Protein AF-A0A543JRN1-F1 (afdb_monomer_lite)

Radius of gyration: 20.48 Å; chains: 1; bounding box: 56×60×52 Å

Sequence (337 aa):
MGTTVLCESRQWSPDGRGRIDGVTDTPPQQPDPDHMIRFCRELLPEILVKASLVKPSEAAAVGENVLARATAFAALPQQTQDVLAAPFAEEVFDHKPTTAPLDMLAATTVVVRNSRLELSHFSGLVEPGTLRMVTETALGPLSHLLAAARRGPVALTGPDPFENLAATYPRAWTCLEALAETVANDSGRRDYRAPQVDGMPSLPESHEVIPDRRAKHTPGGTLFDSVDPRFDEEFLRQLRVVVDQDGDEPKVFFVSALSRFSRNAHKQLRVVELLLAHEVTILTTNYMLRPHDVWVRRGTLVKPDSHNPLTGLHRLQGLTGAHRHMARRLLDTMRTS

Organism: NCBI:txid571190

pLDDT: mean 86.92, std 17.94, range [20.72, 98.56]

Secondary structure (DSSP, 8-state):
-------------S-----------PPPPPP-THHHHHIIIIIHHHHHHHHSS--HHHHHHHHHHHHHHHHHHHHS-HHHHHHHHGGGTTTGGG-S-TTS-HHHHHHHIIIIITSHHHHHHHTTSS-HHHHHHHHHHHHHHHHHHHHHHTTSPPPPSS--TTTTHHHHSHHHHHHHHHHHHHHHTT-SEEE--PPP-SSPPPPPPGGGEE-----TT-TT-----SS-SSEEHHHHHHHHHHHS--SSSPPEEE-S-GGGT-SSHHHHHHHHHHHHHTTPEEE-SSEEEETTEEEE-SSSPPPP-SSSHHHHHT--TT--HHHHHHHHHHHHHHHH-

Structure (mmCIF, N/CA/C/O backbone):
data_AF-A0A543JRN1-F1
#
_entry.id   AF-A0A543JRN1-F1
#
loop_
_atom_site.group_PDB
_atom_site.id
_atom_site.type_symbol
_atom_site.label_atom_id
_atom_site.label_alt_id
_atom_site.label_comp_id
_atom_site.label_asym_id
_atom_site.label_entity_id
_atom_site.label_seq_id
_atom_site.pdbx_PDB_ins_code
_atom_site.Cartn_x
_atom_site.Cartn_y
_atom_site.Cartn_z
_atom_site.occupancy
_atom_site.B_iso_or_equiv
_atom_site.auth_seq_id
_atom_site.auth_comp_id
_atom_site.auth_asym_id
_atom_site.auth_atom_id
_atom_site.pdbx_PDB_model_num
ATOM 1 N N . MET A 1 1 ? -23.415 -32.496 -14.392 1.00 31.23 1 MET A N 1
ATOM 2 C CA . MET A 1 1 ? -22.365 -32.958 -13.460 1.00 31.23 1 MET A CA 1
ATOM 3 C C . MET A 1 1 ? -21.389 -31.808 -13.316 1.00 31.23 1 MET A C 1
ATOM 5 O O . MET A 1 1 ? -20.661 -31.526 -14.255 1.00 31.23 1 MET A O 1
ATOM 9 N N . GLY A 1 2 ? -21.550 -31.026 -12.248 1.00 24.50 2 GLY A N 1
ATOM 10 C CA . GLY A 1 2 ? -20.845 -29.761 -12.052 1.00 24.50 2 GLY A CA 1
ATOM 11 C C . GLY A 1 2 ? -19.517 -29.991 -11.349 1.00 24.50 2 GLY A C 1
ATOM 12 O O . GLY A 1 2 ? -19.486 -30.555 -10.258 1.00 24.50 2 GLY A O 1
ATOM 13 N N . THR A 1 3 ? -18.434 -29.570 -11.990 1.00 21.25 3 THR A N 1
ATOM 14 C CA . THR A 1 3 ? -17.082 -29.638 -11.442 1.00 21.25 3 THR A CA 1
ATOM 15 C C . THR A 1 3 ? -16.869 -28.447 -10.515 1.00 21.25 3 THR A C 1
ATOM 17 O O . THR A 1 3 ? -16.651 -27.322 -10.960 1.00 21.25 3 THR A O 1
ATOM 20 N N . THR A 1 4 ? -16.967 -28.693 -9.212 1.00 21.09 4 THR A N 1
ATOM 21 C CA . THR A 1 4 ? -16.533 -27.769 -8.162 1.00 21.09 4 THR A CA 1
ATOM 22 C C . THR A 1 4 ? -15.006 -27.719 -8.168 1.00 21.09 4 THR A C 1
ATOM 24 O O . THR A 1 4 ? -14.358 -28.696 -7.803 1.00 21.09 4 THR A O 1
ATOM 27 N N . VAL A 1 5 ? -14.422 -26.596 -8.589 1.00 21.97 5 VAL A N 1
ATOM 28 C CA . VAL A 1 5 ? -12.989 -26.330 -8.400 1.00 21.97 5 VAL A CA 1
ATOM 29 C C . VAL A 1 5 ? -12.813 -25.786 -6.985 1.00 21.97 5 VAL A C 1
ATOM 31 O O . VAL A 1 5 ? -13.214 -24.663 -6.681 1.00 21.97 5 VAL A O 1
ATOM 34 N N . LEU A 1 6 ? -12.266 -26.620 -6.103 1.00 20.72 6 LEU A N 1
ATOM 35 C CA . LEU A 1 6 ? -11.818 -26.234 -4.769 1.00 20.72 6 LEU A CA 1
ATOM 36 C C . LEU A 1 6 ? -10.619 -25.291 -4.923 1.00 20.72 6 LEU A C 1
ATOM 38 O O . LEU A 1 6 ? -9.573 -25.678 -5.433 1.00 20.72 6 LEU A O 1
ATOM 42 N N . CYS A 1 7 ? -10.799 -24.036 -4.518 1.00 23.67 7 CYS A N 1
ATOM 43 C CA . CYS A 1 7 ? -9.724 -23.060 -4.422 1.00 23.67 7 CYS A CA 1
ATOM 44 C C . CYS A 1 7 ? -8.854 -23.445 -3.218 1.00 23.67 7 CYS A C 1
ATOM 46 O O . CYS A 1 7 ? -9.303 -23.340 -2.076 1.00 23.67 7 CYS A O 1
ATOM 48 N N . GLU A 1 8 ? -7.647 -23.942 -3.480 1.00 25.64 8 GLU A N 1
ATOM 49 C CA . GLU A 1 8 ? -6.688 -24.321 -2.446 1.00 25.64 8 GLU A CA 1
ATOM 50 C C . GLU A 1 8 ? -6.350 -23.129 -1.538 1.00 25.64 8 GLU A C 1
ATOM 52 O O . GLU A 1 8 ? -6.225 -21.976 -1.966 1.00 25.64 8 GLU A O 1
ATOM 57 N N . SER A 1 9 ? -6.249 -23.430 -0.247 1.00 32.00 9 SER A N 1
ATOM 58 C CA . SER A 1 9 ? -5.907 -22.512 0.831 1.00 32.00 9 SER A CA 1
ATOM 59 C C . SER A 1 9 ? -4.536 -21.873 0.600 1.00 32.00 9 SER A C 1
ATOM 61 O O . SER A 1 9 ? -3.521 -22.566 0.622 1.00 32.00 9 SER A O 1
ATOM 63 N N . ARG A 1 10 ? -4.493 -20.546 0.433 1.00 43.16 10 ARG A N 1
ATOM 64 C CA . ARG A 1 10 ? -3.245 -19.770 0.454 1.00 43.16 10 ARG A CA 1
ATOM 65 C C . ARG A 1 10 ? -2.762 -19.670 1.902 1.00 43.16 10 ARG A C 1
ATOM 67 O O . ARG A 1 10 ? -3.365 -18.950 2.690 1.00 43.16 10 ARG A O 1
ATOM 74 N N . GLN A 1 11 ? -1.714 -20.410 2.247 1.00 40.53 11 GLN A N 1
ATOM 75 C CA . GLN A 1 11 ? -0.992 -20.248 3.508 1.00 40.53 11 GLN A CA 1
ATOM 76 C C . GLN A 1 11 ? 0.275 -19.430 3.263 1.00 40.53 11 GLN A C 1
ATOM 78 O O . GLN A 1 11 ? 0.997 -19.654 2.291 1.00 40.53 11 GLN A O 1
ATOM 83 N N . TRP A 1 12 ? 0.520 -18.469 4.147 1.00 40.62 12 TRP A N 1
ATOM 84 C CA . TRP A 1 12 ? 1.781 -17.747 4.241 1.00 40.62 12 TRP A CA 1
ATOM 85 C C . TRP A 1 12 ? 2.868 -18.710 4.739 1.00 40.62 12 TRP A C 1
ATOM 87 O O . TRP A 1 12 ? 2.650 -19.414 5.723 1.00 40.62 12 TRP A O 1
ATOM 97 N N . SER A 1 13 ? 4.016 -18.779 4.060 1.00 37.38 13 SER A N 1
ATOM 98 C CA . SER A 1 13 ? 5.135 -19.640 4.467 1.00 37.38 13 SER A CA 1
ATOM 99 C C . SER A 1 13 ? 6.331 -18.786 4.888 1.00 37.38 13 SER A C 1
ATOM 101 O O . SER A 1 13 ? 6.874 -18.078 4.040 1.00 37.38 13 SER A O 1
ATOM 103 N N . PRO A 1 14 ? 6.774 -18.856 6.157 1.00 35.53 14 PRO A N 1
ATOM 104 C CA . PRO A 1 14 ? 7.983 -18.169 6.609 1.00 35.53 14 PRO A CA 1
ATOM 105 C C . PRO A 1 14 ? 9.278 -18.849 6.135 1.00 35.53 14 PRO A C 1
ATOM 107 O O . PRO A 1 14 ? 10.315 -18.201 6.078 1.00 35.53 14 PRO A O 1
ATOM 110 N N . ASP A 1 15 ? 9.228 -20.137 5.768 1.00 40.91 15 ASP A N 1
ATOM 111 C CA . ASP A 1 15 ? 10.411 -20.955 5.487 1.00 40.91 15 ASP A CA 1
ATOM 112 C C . ASP A 1 15 ? 10.164 -21.917 4.312 1.00 40.91 15 ASP A C 1
ATOM 114 O O . ASP A 1 15 ? 9.602 -23.005 4.448 1.00 40.91 15 ASP A O 1
ATOM 118 N N . GLY A 1 16 ? 10.616 -21.534 3.118 1.00 43.34 16 GLY A N 1
ATOM 119 C CA . GLY A 1 16 ? 10.526 -22.353 1.906 1.00 43.34 16 GLY A CA 1
ATOM 120 C C . GLY A 1 16 ? 11.494 -23.542 1.886 1.00 43.34 16 GLY A C 1
ATOM 121 O O . GLY A 1 16 ? 12.465 -23.527 1.132 1.00 43.34 16 GLY A O 1
ATOM 122 N N . ARG A 1 17 ? 11.244 -24.599 2.672 1.00 40.16 17 ARG A N 1
ATOM 123 C CA . ARG A 1 17 ? 11.981 -25.874 2.555 1.00 40.16 17 ARG A CA 1
ATOM 124 C C . ARG A 1 17 ? 11.053 -27.087 2.500 1.00 40.16 17 ARG A C 1
ATOM 126 O O . ARG A 1 17 ? 10.816 -27.751 3.501 1.00 40.16 17 ARG A O 1
ATOM 133 N N . GLY A 1 18 ? 10.607 -27.420 1.291 1.00 32.94 18 GLY A N 1
ATOM 134 C CA . GLY A 1 18 ? 10.161 -28.765 0.927 1.00 32.94 18 GLY A CA 1
ATOM 135 C C . GLY A 1 18 ? 11.222 -29.415 0.041 1.00 32.94 18 GLY A C 1
ATOM 136 O O . GLY A 1 18 ? 11.464 -28.946 -1.068 1.00 32.94 18 GLY A O 1
ATOM 137 N N . ARG A 1 19 ? 11.897 -30.455 0.540 1.00 29.06 19 ARG A N 1
ATOM 138 C CA . ARG A 1 19 ? 12.877 -31.243 -0.222 1.00 29.06 19 ARG A CA 1
ATOM 139 C C . ARG A 1 19 ? 12.104 -32.192 -1.142 1.00 29.06 19 ARG A C 1
ATOM 141 O O . ARG A 1 19 ? 11.367 -33.038 -0.648 1.00 29.06 19 ARG A O 1
ATOM 148 N N . ILE A 1 20 ? 12.248 -32.023 -2.453 1.00 37.84 20 ILE A N 1
ATOM 149 C CA . ILE A 1 20 ? 11.732 -32.956 -3.460 1.00 37.84 20 ILE A CA 1
ATOM 150 C C . ILE A 1 20 ? 12.948 -33.711 -3.994 1.00 37.84 20 ILE A C 1
ATOM 152 O O . ILE A 1 20 ? 13.788 -33.126 -4.677 1.00 37.84 20 ILE A O 1
ATOM 156 N N . ASP A 1 21 ? 13.078 -34.984 -3.630 1.00 33.97 21 ASP A N 1
ATOM 157 C CA . ASP A 1 21 ? 14.126 -35.852 -4.160 1.00 33.97 21 ASP A CA 1
ATOM 158 C C . ASP A 1 21 ? 13.764 -36.249 -5.602 1.00 33.97 21 ASP A C 1
ATOM 160 O O . ASP A 1 21 ? 12.690 -36.802 -5.841 1.00 33.97 21 ASP A O 1
ATOM 164 N N . GLY A 1 22 ? 14.654 -35.964 -6.565 1.00 42.59 22 GLY A N 1
ATOM 165 C CA . GLY A 1 22 ? 14.571 -36.532 -7.921 1.00 42.59 22 GLY A CA 1
ATOM 166 C C . GLY A 1 22 ? 14.663 -35.583 -9.124 1.00 42.59 22 GLY A C 1
ATOM 167 O O . GLY A 1 22 ? 14.129 -35.929 -10.175 1.00 42.59 22 GLY A O 1
ATOM 168 N N . VAL A 1 23 ? 15.332 -34.426 -9.034 1.00 40.44 23 VAL A N 1
ATOM 169 C CA . VAL A 1 23 ? 15.592 -33.556 -10.203 1.00 40.44 23 VAL A CA 1
ATOM 170 C C . VAL A 1 23 ? 17.094 -33.483 -10.473 1.00 40.44 23 VAL A C 1
ATOM 172 O O . VAL A 1 23 ? 17.881 -33.221 -9.573 1.00 40.44 23 VAL A O 1
ATOM 175 N N . THR A 1 24 ? 17.476 -33.755 -11.720 1.00 41.81 24 THR A N 1
ATOM 176 C CA . THR A 1 24 ? 18.841 -33.688 -12.262 1.00 41.81 24 THR A CA 1
ATOM 177 C C . THR A 1 24 ? 19.578 -32.409 -11.854 1.00 41.81 24 THR A C 1
ATOM 179 O O . THR A 1 24 ? 19.034 -31.321 -12.053 1.00 41.81 24 THR A O 1
ATOM 182 N N . ASP A 1 25 ? 20.814 -32.558 -11.355 1.00 42.03 25 ASP A N 1
ATOM 183 C CA . ASP A 1 25 ? 21.754 -31.517 -10.896 1.00 42.03 25 ASP A CA 1
ATOM 184 C C . ASP A 1 25 ? 22.118 -30.496 -11.993 1.00 42.03 25 ASP A C 1
ATOM 186 O O . ASP A 1 25 ? 23.244 -30.424 -12.486 1.00 42.03 25 ASP A O 1
ATOM 190 N N . THR A 1 26 ? 21.162 -29.657 -12.380 1.00 42.88 26 THR A N 1
ATOM 191 C CA . THR A 1 26 ? 21.487 -28.328 -12.893 1.00 42.88 26 THR A CA 1
ATOM 192 C C . THR A 1 26 ? 21.561 -27.427 -11.666 1.00 42.88 26 THR A C 1
ATOM 194 O O . THR A 1 26 ? 20.565 -27.348 -10.940 1.00 42.88 26 THR A O 1
ATOM 197 N N . PRO A 1 27 ? 22.705 -26.783 -11.367 1.00 45.81 27 PRO A N 1
ATOM 198 C CA . PRO A 1 27 ? 22.782 -25.884 -10.226 1.00 45.81 27 PRO A CA 1
ATOM 199 C C . PRO A 1 27 ? 21.666 -24.839 -10.356 1.00 45.81 27 PRO A C 1
ATOM 201 O O . PRO A 1 27 ? 21.459 -24.329 -11.462 1.00 45.81 27 PRO A O 1
ATOM 204 N N . PRO A 1 28 ? 20.923 -24.534 -9.274 1.00 58.91 28 PRO A N 1
ATOM 205 C CA . PRO A 1 28 ? 19.853 -23.552 -9.338 1.00 58.91 28 PRO A CA 1
ATOM 206 C C . PRO A 1 28 ? 20.430 -22.257 -9.905 1.00 58.91 28 PRO A C 1
ATOM 208 O O . PRO A 1 28 ? 21.417 -21.733 -9.378 1.00 58.91 28 PRO A O 1
ATOM 211 N N . GLN A 1 29 ? 19.852 -21.794 -11.017 1.00 69.50 29 GLN A N 1
ATOM 212 C CA . GLN A 1 29 ? 20.301 -20.588 -11.700 1.00 69.50 29 GLN A CA 1
ATOM 213 C C . GLN A 1 29 ? 20.365 -19.458 -10.669 1.00 69.50 29 GLN A C 1
ATOM 215 O O . GLN A 1 29 ? 19.409 -19.232 -9.922 1.00 69.50 29 GLN A O 1
ATOM 220 N N . GLN A 1 30 ? 21.528 -18.816 -10.553 1.00 81.81 30 GLN A N 1
ATOM 221 C CA . GLN A 1 30 ? 21.704 -17.769 -9.554 1.00 81.81 30 GLN A CA 1
ATOM 222 C C . GLN A 1 30 ? 20.704 -16.634 -9.827 1.00 81.81 30 GLN A C 1
ATOM 224 O O . GLN A 1 30 ? 20.464 -16.321 -10.996 1.00 81.81 30 GLN A O 1
ATOM 229 N N . PRO A 1 31 ? 20.112 -16.025 -8.780 1.00 88.69 31 PRO A N 1
ATOM 230 C CA . PRO A 1 31 ? 19.273 -14.849 -8.958 1.00 88.69 31 PRO A CA 1
ATOM 231 C C . PRO A 1 31 ? 20.025 -13.766 -9.736 1.00 88.69 31 PRO A C 1
ATOM 233 O O . PRO A 1 31 ? 21.088 -13.324 -9.307 1.00 88.69 31 PRO A O 1
ATOM 236 N N . ASP A 1 32 ? 19.467 -13.371 -10.878 1.00 92.06 32 ASP A N 1
ATOM 237 C CA . ASP A 1 32 ? 20.020 -12.351 -11.773 1.00 92.06 32 ASP A CA 1
ATOM 23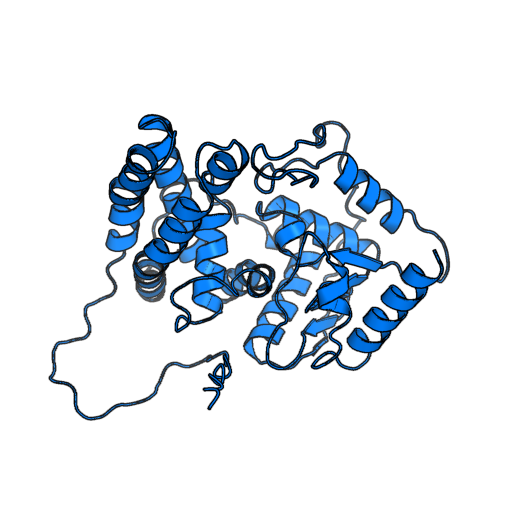8 C C . ASP A 1 32 ? 19.237 -11.033 -11.605 1.00 92.06 32 ASP A C 1
ATOM 240 O O . ASP A 1 32 ? 18.119 -10.928 -12.127 1.00 92.06 32 ASP A O 1
ATOM 244 N N . PRO A 1 33 ? 19.776 -10.030 -10.882 1.00 92.88 33 PRO A N 1
ATOM 245 C CA . PRO A 1 33 ? 19.104 -8.743 -10.703 1.00 92.88 33 PRO A CA 1
ATOM 246 C C . PRO A 1 33 ? 18.916 -7.980 -12.025 1.00 92.88 33 PRO A C 1
ATOM 248 O O . PRO A 1 33 ? 18.006 -7.149 -12.118 1.00 92.88 33 PRO A O 1
ATOM 251 N N . ASP A 1 34 ? 19.685 -8.298 -13.075 1.00 95.62 34 ASP A N 1
ATOM 252 C CA . ASP A 1 34 ? 19.560 -7.649 -14.382 1.00 95.62 34 ASP A CA 1
ATOM 253 C C . ASP A 1 34 ? 18.237 -7.995 -15.073 1.00 95.62 34 ASP A C 1
ATOM 255 O O . ASP A 1 34 ? 17.809 -7.273 -15.976 1.00 95.62 34 ASP A O 1
ATOM 259 N N . HIS A 1 35 ? 17.529 -9.042 -14.624 1.00 97.19 35 HIS A N 1
ATOM 260 C CA . HIS A 1 35 ? 16.164 -9.325 -15.074 1.00 97.19 35 HIS A CA 1
ATOM 261 C C . HIS A 1 35 ? 15.252 -8.115 -14.852 1.00 97.19 35 HIS A C 1
ATOM 263 O O . HIS A 1 35 ? 14.471 -7.768 -15.740 1.00 97.19 35 HIS A O 1
ATOM 269 N N . MET A 1 36 ? 15.369 -7.447 -13.699 1.00 97.94 36 MET A N 1
ATOM 270 C CA . MET A 1 36 ? 14.552 -6.273 -13.387 1.00 97.94 36 MET A CA 1
ATOM 271 C C . MET A 1 36 ? 14.969 -5.055 -14.213 1.00 97.94 36 MET A C 1
ATOM 273 O O . MET A 1 36 ? 14.114 -4.296 -14.666 1.00 97.94 36 MET A O 1
ATOM 277 N N . ILE A 1 37 ? 16.268 -4.896 -14.477 1.00 97.75 37 ILE A N 1
ATOM 278 C CA . ILE A 1 37 ? 16.784 -3.815 -15.326 1.00 97.75 37 ILE A CA 1
ATOM 279 C C . ILE A 1 37 ? 16.269 -3.976 -16.761 1.00 97.75 37 ILE A C 1
ATOM 281 O O . ILE A 1 37 ? 15.688 -3.033 -17.298 1.00 97.75 37 ILE A O 1
ATOM 285 N N . ARG A 1 38 ? 16.413 -5.169 -17.359 1.00 98.25 38 ARG A N 1
ATOM 286 C CA . ARG A 1 38 ? 15.906 -5.473 -18.711 1.00 98.25 38 ARG A CA 1
ATOM 287 C C . ARG A 1 38 ? 14.391 -5.308 -18.789 1.00 98.25 38 ARG A C 1
ATOM 289 O O . ARG A 1 38 ? 13.885 -4.676 -19.712 1.00 98.25 38 ARG A O 1
ATOM 296 N N . PHE A 1 39 ? 13.662 -5.800 -17.786 1.00 98.50 39 PHE A N 1
ATOM 297 C CA . PHE A 1 39 ? 12.217 -5.597 -17.707 1.00 98.50 39 PHE A CA 1
ATOM 298 C C . PHE A 1 39 ? 11.852 -4.107 -17.747 1.00 98.50 39 PHE A C 1
ATOM 300 O O . PHE A 1 39 ? 11.044 -3.702 -18.577 1.00 98.50 39 PHE A O 1
ATOM 307 N N . CYS A 1 40 ? 12.464 -3.282 -16.898 1.00 98.56 40 CYS A N 1
ATOM 308 C CA . CYS A 1 40 ? 12.116 -1.868 -16.788 1.00 98.56 40 CYS A CA 1
ATOM 309 C C . CYS A 1 40 ? 12.587 -1.010 -17.966 1.00 98.56 40 CYS A C 1
ATOM 311 O O . CYS A 1 40 ? 11.904 -0.049 -18.310 1.00 98.56 40 CYS A O 1
ATOM 313 N N . ARG A 1 41 ? 13.747 -1.307 -18.562 1.00 98.25 41 ARG A N 1
ATOM 314 C CA . ARG A 1 41 ? 14.351 -0.464 -19.610 1.00 98.25 41 ARG A CA 1
ATOM 315 C C . ARG A 1 41 ? 13.981 -0.872 -21.025 1.00 98.25 41 ARG A C 1
ATOM 317 O O . ARG A 1 41 ? 14.024 -0.031 -21.918 1.00 98.25 41 ARG A O 1
ATOM 324 N N . GLU A 1 42 ? 13.609 -2.130 -21.226 1.00 97.88 42 GLU A N 1
ATOM 325 C CA . GLU A 1 42 ? 13.347 -2.682 -22.555 1.00 97.88 42 GLU A CA 1
ATOM 326 C C . GLU A 1 42 ? 11.885 -3.123 -22.661 1.00 97.88 42 GLU A C 1
ATOM 328 O O . GLU A 1 42 ? 11.094 -2.501 -23.373 1.00 97.88 42 GLU A O 1
ATOM 333 N N . LEU A 1 43 ? 11.498 -4.144 -21.891 1.00 97.94 43 LEU A N 1
ATOM 334 C CA . LEU A 1 43 ? 10.216 -4.824 -22.079 1.00 97.94 43 LEU A CA 1
ATOM 335 C C . LEU A 1 43 ? 9.010 -3.966 -21.673 1.00 97.94 43 LEU A C 1
ATOM 337 O O . LEU A 1 43 ? 8.026 -3.891 -22.406 1.00 97.94 43 LEU A O 1
ATOM 341 N N . LEU A 1 44 ? 9.058 -3.309 -20.514 1.00 98.00 44 LEU A N 1
ATOM 342 C CA . LEU A 1 44 ? 7.965 -2.465 -20.036 1.00 98.00 44 LEU A CA 1
ATOM 343 C C . LEU A 1 44 ? 7.709 -1.283 -20.991 1.00 98.00 44 LEU A C 1
ATOM 345 O O . LEU A 1 44 ? 6.564 -1.129 -21.423 1.00 98.00 44 LEU A O 1
ATOM 349 N N . PRO A 1 45 ? 8.719 -0.487 -21.397 1.00 97.94 45 PRO A N 1
ATOM 350 C CA . PRO A 1 45 ? 8.516 0.557 -22.392 1.00 97.94 45 PRO A CA 1
ATOM 351 C C . PRO A 1 45 ? 7.955 0.022 -23.714 1.00 97.94 45 PRO A C 1
ATOM 353 O O . PRO A 1 45 ? 7.041 0.628 -24.274 1.00 97.94 45 PRO A O 1
ATOM 356 N N . GLU A 1 46 ? 8.439 -1.130 -24.186 1.00 97.19 46 GLU A N 1
ATOM 357 C CA . GLU A 1 46 ? 7.933 -1.778 -25.398 1.00 97.19 46 GLU A CA 1
ATOM 358 C C . GLU A 1 46 ? 6.444 -2.136 -25.284 1.00 97.19 46 GLU A C 1
ATOM 360 O O . GLU A 1 46 ? 5.664 -1.805 -26.182 1.00 97.19 46 GLU A O 1
ATOM 365 N N . ILE A 1 47 ? 6.031 -2.761 -24.175 1.00 96.19 47 ILE A N 1
ATOM 366 C CA . ILE A 1 47 ? 4.626 -3.101 -23.910 1.00 96.19 47 ILE A CA 1
ATOM 367 C C . ILE A 1 47 ? 3.763 -1.835 -23.931 1.00 96.19 47 ILE A C 1
ATOM 369 O O . ILE A 1 47 ? 2.717 -1.817 -24.579 1.00 96.19 47 ILE A O 1
ATOM 373 N N . LEU A 1 48 ? 4.195 -0.763 -23.260 1.00 96.50 48 LEU A N 1
ATOM 374 C CA . LEU A 1 48 ? 3.421 0.479 -23.165 1.00 96.50 48 LEU A CA 1
ATOM 375 C C . LEU A 1 48 ? 3.291 1.208 -24.507 1.00 96.50 48 LEU A C 1
ATOM 377 O O . LEU A 1 48 ? 2.236 1.769 -24.789 1.00 96.50 48 LEU A O 1
ATOM 381 N N . VAL A 1 49 ? 4.327 1.189 -25.346 1.00 95.69 49 VAL A N 1
ATOM 382 C CA . VAL A 1 49 ? 4.264 1.811 -26.677 1.00 95.69 49 VAL A CA 1
ATOM 383 C C . VAL A 1 49 ? 3.405 0.985 -27.638 1.00 95.69 49 VAL A C 1
ATOM 385 O O . VAL A 1 49 ? 2.675 1.552 -28.446 1.00 95.69 49 VAL A O 1
ATOM 388 N N . LYS A 1 50 ? 3.479 -0.351 -27.576 1.00 93.38 50 LYS A N 1
ATOM 389 C CA . LYS A 1 50 ? 2.762 -1.234 -28.514 1.00 93.38 50 LYS A CA 1
ATOM 390 C C . LYS A 1 50 ? 1.298 -1.459 -28.146 1.00 93.38 50 LYS A C 1
ATOM 392 O O . LYS A 1 50 ? 0.462 -1.573 -29.037 1.00 93.38 50 LYS A O 1
ATOM 397 N N . ALA A 1 51 ? 0.992 -1.575 -26.856 1.00 88.56 51 ALA A N 1
ATOM 398 C CA . ALA A 1 51 ? -0.322 -1.989 -26.362 1.00 88.56 51 ALA A CA 1
ATOM 399 C C . ALA A 1 51 ? -1.112 -0.850 -25.698 1.00 88.56 51 ALA A C 1
ATOM 401 O O . ALA A 1 51 ? -2.131 -1.096 -25.048 1.00 88.56 51 ALA A O 1
ATOM 402 N N . SER A 1 52 ? -0.631 0.391 -25.761 1.00 87.62 52 SER A N 1
ATOM 403 C CA . SER A 1 52 ? -1.231 1.538 -25.073 1.00 87.62 52 SER A CA 1
ATOM 404 C C . SER A 1 52 ? -0.942 2.843 -25.818 1.00 87.62 52 SER A C 1
ATOM 406 O O . SER A 1 52 ? -0.189 2.870 -26.786 1.00 87.62 52 SER A O 1
ATOM 408 N N . LEU A 1 53 ? -1.573 3.941 -25.396 1.00 85.19 53 LEU A N 1
ATOM 409 C CA . LEU A 1 53 ? -1.447 5.256 -26.045 1.00 85.19 53 LEU A CA 1
ATOM 410 C C . LEU A 1 53 ? -0.269 6.078 -25.485 1.00 85.19 53 LEU A C 1
ATOM 412 O O . LEU A 1 53 ? -0.270 7.308 -25.548 1.00 85.19 53 LEU A O 1
ATOM 416 N N . VAL A 1 54 ? 0.721 5.405 -24.894 1.00 91.81 54 VAL A N 1
ATOM 417 C CA . VAL A 1 54 ? 1.838 6.032 -24.179 1.00 91.81 54 VAL A CA 1
ATOM 418 C C . VAL A 1 54 ? 2.956 6.376 -25.163 1.00 91.81 54 VAL A C 1
ATOM 420 O O . VAL A 1 54 ? 3.398 5.541 -25.952 1.00 91.81 54 VAL A O 1
ATOM 423 N N . LYS A 1 55 ? 3.453 7.616 -25.112 1.00 95.31 55 LYS A N 1
ATOM 424 C CA . LYS A 1 55 ? 4.579 8.047 -25.957 1.00 95.31 55 LYS A CA 1
ATOM 425 C C . LYS A 1 55 ? 5.878 7.349 -25.525 1.00 95.31 55 LYS A C 1
ATOM 427 O O . LYS A 1 55 ? 6.067 7.159 -24.326 1.00 95.31 55 LYS A O 1
ATOM 432 N N . PRO A 1 56 ? 6.834 7.079 -26.435 1.00 96.62 56 PRO A N 1
ATOM 433 C CA . PRO A 1 56 ? 8.086 6.398 -26.084 1.00 96.62 56 PRO A CA 1
ATOM 434 C C . PRO A 1 56 ? 8.861 7.028 -24.918 1.00 96.62 56 PRO A C 1
ATOM 436 O O . PRO A 1 56 ? 9.334 6.317 -24.036 1.00 96.62 56 PRO A O 1
ATOM 439 N N . SER A 1 57 ? 8.948 8.361 -24.861 1.00 96.25 57 SER A N 1
ATOM 440 C CA . SER A 1 57 ? 9.626 9.065 -23.763 1.00 96.25 57 SER A CA 1
ATOM 441 C C . SER A 1 57 ? 8.906 8.924 -22.419 1.00 96.25 57 SER A C 1
ATOM 443 O O . SER A 1 57 ? 9.553 8.832 -21.379 1.00 96.25 57 SER A O 1
ATOM 445 N N . GLU A 1 58 ? 7.573 8.876 -22.425 1.00 95.50 58 GLU A N 1
ATOM 446 C CA . GLU A 1 58 ? 6.774 8.636 -21.223 1.00 95.50 58 GLU A CA 1
ATOM 447 C C . GLU A 1 58 ? 6.889 7.175 -20.776 1.00 95.50 58 GLU A C 1
ATOM 449 O O . GLU A 1 58 ? 7.086 6.915 -19.592 1.00 95.50 58 GLU A O 1
ATOM 454 N N . ALA A 1 59 ? 6.859 6.232 -21.719 1.00 97.06 59 ALA A N 1
ATOM 455 C CA . ALA A 1 59 ? 7.030 4.807 -21.458 1.00 97.06 59 ALA A CA 1
ATOM 456 C C . ALA A 1 59 ? 8.399 4.507 -20.819 1.00 97.06 59 ALA A C 1
ATOM 458 O O . ALA A 1 59 ? 8.468 3.799 -19.814 1.00 97.06 59 ALA A O 1
ATOM 459 N N . ALA A 1 60 ? 9.473 5.118 -21.331 1.00 97.69 60 ALA A N 1
ATOM 460 C CA . ALA A 1 60 ? 10.806 5.037 -20.732 1.00 97.69 60 ALA A CA 1
ATOM 461 C C . ALA A 1 60 ? 10.839 5.629 -19.310 1.00 97.69 60 ALA A C 1
ATOM 463 O O . ALA A 1 60 ? 11.405 5.031 -18.398 1.00 97.69 60 ALA A O 1
ATOM 464 N N . ALA A 1 61 ? 10.177 6.770 -19.088 1.00 96.94 61 ALA A N 1
ATOM 465 C CA . ALA A 1 61 ? 10.099 7.388 -17.765 1.00 96.94 61 ALA A CA 1
ATOM 466 C C . ALA A 1 61 ? 9.287 6.556 -16.752 1.00 96.94 61 ALA A C 1
ATOM 468 O O . ALA A 1 61 ? 9.588 6.581 -15.557 1.00 96.94 61 ALA A O 1
ATOM 469 N N . VAL A 1 62 ? 8.267 5.820 -17.207 1.00 97.00 62 VAL A N 1
ATOM 470 C CA . VAL A 1 62 ? 7.561 4.824 -16.385 1.00 97.00 62 VAL A CA 1
ATOM 471 C C . VAL A 1 62 ? 8.508 3.678 -16.025 1.00 97.00 62 VAL A C 1
ATOM 473 O O . VAL A 1 62 ? 8.595 3.327 -14.851 1.00 97.00 62 VAL A O 1
ATOM 476 N N . GLY A 1 63 ? 9.265 3.165 -16.998 1.00 98.06 63 GLY A N 1
ATOM 477 C CA . GLY A 1 63 ? 10.295 2.145 -16.798 1.00 98.06 63 GLY A CA 1
ATOM 478 C C . GLY A 1 63 ? 11.314 2.504 -15.715 1.00 98.06 63 GLY A C 1
ATOM 479 O O . GLY A 1 63 ? 11.461 1.779 -14.731 1.00 98.06 63 GLY A O 1
ATOM 480 N N . GLU A 1 64 ? 11.954 3.669 -15.835 1.00 98.12 64 GLU A N 1
ATOM 481 C CA . GLU A 1 64 ? 12.922 4.145 -14.835 1.00 98.12 64 GLU A CA 1
ATOM 482 C C . GLU A 1 64 ? 12.278 4.371 -13.458 1.00 98.12 64 GLU A C 1
ATOM 484 O O . GLU A 1 64 ? 12.897 4.090 -12.433 1.00 98.12 64 GLU A O 1
ATOM 489 N N . ASN A 1 65 ? 11.018 4.822 -13.399 1.00 97.25 65 ASN A N 1
ATOM 490 C CA . ASN A 1 65 ? 10.322 4.980 -12.121 1.00 97.25 65 ASN A CA 1
ATOM 491 C C . ASN A 1 65 ? 10.052 3.639 -11.425 1.00 97.25 65 ASN A C 1
ATOM 493 O O . ASN A 1 65 ? 10.217 3.545 -10.208 1.00 97.25 65 ASN A O 1
ATOM 497 N N . VAL A 1 66 ? 9.658 2.610 -12.181 1.00 98.25 66 VAL A N 1
ATOM 498 C CA . VAL A 1 66 ? 9.481 1.253 -11.645 1.00 98.25 66 VAL A CA 1
ATOM 499 C C . VAL A 1 66 ? 10.826 0.685 -11.188 1.00 98.25 66 VAL A C 1
ATOM 501 O O . VAL A 1 66 ? 10.894 0.107 -10.108 1.00 98.25 66 VAL A O 1
ATOM 504 N N . LEU A 1 67 ? 11.910 0.896 -11.944 1.00 98.50 67 LEU A N 1
ATOM 505 C CA . LEU A 1 67 ? 13.249 0.433 -11.562 1.00 98.50 67 LEU A CA 1
ATOM 506 C C . LEU A 1 67 ? 13.766 1.105 -10.281 1.00 98.50 67 LEU A C 1
ATOM 508 O O . LEU A 1 67 ? 14.251 0.415 -9.385 1.00 98.50 67 LEU A O 1
ATOM 512 N N . ALA A 1 68 ? 13.621 2.428 -10.164 1.00 98.06 68 ALA A N 1
ATOM 513 C CA . ALA A 1 68 ? 13.997 3.166 -8.957 1.00 98.06 68 ALA A CA 1
ATOM 514 C C . ALA A 1 68 ? 13.230 2.658 -7.727 1.00 98.06 68 ALA A C 1
ATOM 516 O O . ALA A 1 68 ? 13.828 2.394 -6.690 1.00 98.06 68 ALA A O 1
ATOM 517 N N . ARG A 1 69 ? 11.918 2.418 -7.865 1.00 97.94 69 ARG A N 1
ATOM 518 C CA . ARG A 1 69 ? 11.100 1.805 -6.807 1.00 97.94 69 ARG A CA 1
ATOM 519 C C . ARG A 1 69 ? 11.545 0.390 -6.460 1.00 97.94 69 ARG A C 1
ATOM 521 O O . ARG A 1 69 ? 11.589 0.053 -5.284 1.00 97.94 69 ARG A O 1
ATOM 528 N N . ALA A 1 70 ? 11.853 -0.431 -7.460 1.00 98.50 70 ALA A N 1
ATOM 529 C CA . ALA A 1 70 ? 12.253 -1.819 -7.260 1.00 98.50 70 ALA A CA 1
ATOM 530 C C . ALA A 1 70 ? 13.575 -1.918 -6.499 1.00 98.50 70 ALA A C 1
ATOM 532 O O . ALA A 1 70 ? 13.682 -2.690 -5.552 1.00 98.50 70 ALA A O 1
ATOM 533 N N . THR A 1 71 ? 14.565 -1.118 -6.899 1.00 98.44 71 THR A N 1
ATOM 534 C CA . THR A 1 71 ? 15.884 -1.092 -6.257 1.00 98.44 71 THR A CA 1
ATOM 535 C C . THR A 1 71 ? 15.821 -0.488 -4.860 1.00 98.44 71 THR A C 1
ATOM 537 O O . THR A 1 71 ? 16.409 -1.061 -3.948 1.00 98.44 71 THR A O 1
ATOM 540 N N . ALA A 1 72 ? 15.033 0.576 -4.661 1.00 98.25 72 ALA A N 1
ATOM 541 C CA . ALA A 1 72 ? 14.745 1.126 -3.338 1.00 98.25 72 ALA A CA 1
ATOM 542 C C . ALA A 1 72 ? 14.091 0.094 -2.419 1.00 98.25 72 ALA A C 1
ATOM 544 O O . ALA A 1 72 ? 14.620 -0.196 -1.355 1.00 98.25 72 ALA A O 1
ATOM 545 N N . PHE A 1 73 ? 13.005 -0.542 -2.865 1.00 98.44 73 PHE A N 1
ATOM 546 C CA . PHE A 1 73 ? 12.311 -1.565 -2.087 1.00 98.44 73 PHE A CA 1
ATOM 547 C C . PHE A 1 73 ? 13.221 -2.759 -1.757 1.00 98.44 73 PHE A C 1
ATOM 549 O O . PHE A 1 73 ? 13.235 -3.228 -0.623 1.00 98.44 73 PHE A O 1
ATOM 556 N N . ALA A 1 74 ? 14.020 -3.221 -2.723 1.00 98.19 74 ALA A N 1
ATOM 557 C CA . ALA A 1 74 ? 14.951 -4.332 -2.537 1.00 98.19 74 ALA A CA 1
ATOM 558 C C . ALA A 1 74 ? 16.102 -4.013 -1.569 1.00 98.19 74 ALA A C 1
ATOM 560 O O . ALA A 1 74 ? 16.606 -4.924 -0.916 1.00 98.19 74 ALA A O 1
ATOM 561 N N . ALA A 1 75 ? 16.515 -2.747 -1.468 1.00 97.31 75 ALA A N 1
ATOM 562 C CA . ALA A 1 75 ? 17.550 -2.306 -0.537 1.00 97.31 75 ALA A CA 1
ATOM 563 C C . ALA A 1 75 ? 17.065 -2.242 0.926 1.00 97.31 75 ALA A C 1
ATOM 565 O O . ALA A 1 75 ? 17.890 -2.186 1.839 1.00 97.31 75 ALA A O 1
ATOM 566 N N . LEU A 1 76 ? 15.747 -2.263 1.165 1.00 97.19 76 LEU A N 1
ATOM 567 C CA . LEU A 1 76 ? 15.175 -2.232 2.510 1.00 97.19 76 LEU A CA 1
ATOM 568 C C . LEU A 1 76 ? 15.334 -3.582 3.232 1.00 97.19 76 LEU A C 1
ATOM 570 O O . LEU A 1 76 ? 15.275 -4.635 2.590 1.00 97.19 76 LEU A O 1
ATOM 574 N N . PRO A 1 77 ? 15.436 -3.589 4.575 1.00 95.69 77 PRO A N 1
ATOM 575 C CA . PRO A 1 77 ? 15.312 -4.811 5.367 1.00 95.69 77 PRO A CA 1
ATOM 576 C C . PRO A 1 77 ? 13.992 -5.543 5.088 1.00 95.69 77 PRO A C 1
ATOM 578 O O . PRO A 1 77 ? 12.965 -4.905 4.860 1.00 95.69 77 PRO A O 1
ATOM 581 N N . GLN A 1 78 ? 13.988 -6.879 5.181 1.00 95.25 78 GLN A N 1
ATOM 582 C CA . GLN A 1 78 ? 12.788 -7.691 4.914 1.00 95.25 78 GLN A CA 1
ATOM 583 C C . GLN A 1 78 ? 11.579 -7.237 5.742 1.00 95.25 78 GLN A C 1
ATOM 585 O O . GLN A 1 78 ? 10.490 -7.088 5.206 1.00 95.25 78 GLN A O 1
ATOM 590 N N . GLN A 1 79 ? 11.783 -6.934 7.025 1.00 96.06 79 GLN A N 1
ATOM 591 C CA . GLN A 1 79 ? 10.711 -6.455 7.897 1.00 96.06 79 GLN A CA 1
ATOM 592 C C . GLN A 1 79 ? 10.062 -5.169 7.359 1.00 96.06 79 GLN A C 1
ATOM 594 O O . GLN A 1 79 ? 8.843 -5.042 7.345 1.00 96.06 79 GLN A O 1
ATOM 599 N N . THR A 1 80 ? 10.863 -4.229 6.856 1.00 97.56 80 THR A N 1
ATOM 600 C CA . THR A 1 80 ? 10.378 -2.991 6.233 1.00 97.56 80 THR A CA 1
ATOM 601 C C . THR A 1 80 ? 9.622 -3.279 4.931 1.00 97.56 80 THR A C 1
ATOM 603 O O . THR A 1 80 ? 8.598 -2.652 4.665 1.00 97.56 80 THR A O 1
ATOM 606 N N . GLN A 1 81 ? 10.086 -4.246 4.132 1.00 97.94 81 GLN A N 1
ATOM 607 C CA . GLN A 1 81 ? 9.373 -4.697 2.932 1.00 97.94 81 GLN A CA 1
ATOM 608 C C . GLN A 1 81 ? 7.988 -5.261 3.286 1.00 97.94 81 GLN A C 1
ATOM 610 O O . GLN A 1 81 ? 7.003 -4.916 2.633 1.00 97.94 81 GLN A O 1
ATOM 615 N N . ASP A 1 82 ? 7.900 -6.063 4.350 1.00 97.69 82 ASP A N 1
ATOM 616 C CA . ASP A 1 82 ? 6.652 -6.676 4.812 1.00 97.69 82 ASP A CA 1
ATOM 617 C C . ASP A 1 82 ? 5.646 -5.616 5.295 1.00 97.69 82 ASP A C 1
ATOM 619 O O . ASP A 1 82 ? 4.469 -5.672 4.933 1.00 97.69 82 ASP A O 1
ATOM 623 N N . VAL A 1 83 ? 6.113 -4.600 6.034 1.00 98.25 83 VAL A N 1
ATOM 624 C CA . VAL A 1 83 ? 5.302 -3.443 6.467 1.00 98.25 83 VAL A CA 1
ATOM 625 C C . VAL A 1 83 ? 4.684 -2.722 5.273 1.00 98.25 83 VAL A C 1
ATOM 627 O O . VAL A 1 83 ? 3.484 -2.444 5.259 1.00 98.25 83 VAL A O 1
ATOM 630 N N . LEU A 1 84 ? 5.493 -2.439 4.251 1.00 97.94 84 LEU A N 1
ATOM 631 C CA . LEU A 1 84 ? 5.045 -1.742 3.046 1.00 97.94 84 LEU A CA 1
ATOM 632 C C . LEU A 1 84 ? 4.104 -2.601 2.187 1.00 97.94 84 LEU A C 1
ATOM 634 O O . LEU A 1 84 ? 3.235 -2.060 1.503 1.00 97.94 84 LEU A O 1
ATOM 638 N N . ALA A 1 85 ? 4.260 -3.926 2.214 1.00 97.38 85 ALA A N 1
ATOM 639 C CA . ALA A 1 85 ? 3.440 -4.862 1.451 1.00 97.38 85 ALA A CA 1
ATOM 640 C C . ALA A 1 85 ? 2.087 -5.172 2.121 1.00 97.38 85 ALA A C 1
ATOM 642 O O . ALA A 1 85 ? 1.095 -5.386 1.418 1.00 97.38 85 ALA A O 1
ATOM 643 N N . ALA A 1 86 ? 2.009 -5.167 3.455 1.00 96.44 86 ALA A N 1
ATOM 644 C CA . ALA A 1 86 ? 0.824 -5.588 4.208 1.00 96.44 86 ALA A CA 1
ATOM 645 C C . ALA A 1 86 ? -0.496 -4.885 3.803 1.00 96.44 86 ALA A C 1
ATOM 647 O O . ALA A 1 86 ? -1.509 -5.582 3.651 1.00 96.44 86 ALA A O 1
ATOM 648 N N . PRO A 1 87 ? -0.527 -3.561 3.528 1.00 95.94 87 PRO A N 1
ATOM 649 C CA . PRO A 1 87 ? -1.735 -2.888 3.041 1.00 95.94 87 PRO A CA 1
ATOM 650 C C . PRO A 1 87 ? -2.267 -3.419 1.705 1.00 95.94 87 PRO A C 1
ATOM 652 O O . PRO A 1 87 ? -3.460 -3.307 1.424 1.00 95.94 87 PRO A O 1
ATOM 655 N N . PHE A 1 88 ? -1.397 -3.996 0.872 1.00 95.25 88 PHE A N 1
ATOM 656 C CA . PHE A 1 88 ? -1.736 -4.455 -0.474 1.00 95.25 88 PHE A CA 1
ATOM 657 C C . PHE A 1 88 ? -2.136 -5.930 -0.526 1.00 95.25 88 PHE A C 1
ATOM 659 O O . PHE A 1 88 ? -2.656 -6.372 -1.548 1.00 95.25 88 PHE A O 1
ATOM 666 N N . ALA A 1 89 ? -1.997 -6.688 0.564 1.00 93.19 89 ALA A N 1
ATOM 667 C CA . ALA A 1 89 ? -2.477 -8.071 0.620 1.00 93.19 89 ALA A CA 1
ATOM 668 C C . ALA A 1 89 ? -3.998 -8.189 0.360 1.00 93.19 89 ALA A C 1
ATOM 670 O O . ALA A 1 89 ? -4.453 -9.201 -0.171 1.00 93.19 89 ALA A O 1
ATOM 671 N N . GLU A 1 90 ? -4.779 -7.134 0.630 1.00 91.38 90 GLU A N 1
ATOM 672 C CA . GLU A 1 90 ? -6.205 -7.063 0.277 1.00 91.38 90 GLU A CA 1
ATOM 673 C C . GLU A 1 90 ? -6.471 -6.778 -1.213 1.00 91.38 90 GLU A C 1
ATOM 675 O O . GLU A 1 90 ? -7.604 -6.882 -1.667 1.00 91.38 90 GLU A O 1
ATOM 680 N N . GLU A 1 91 ? -5.478 -6.383 -2.006 1.00 88.62 91 GLU A N 1
ATOM 681 C CA . GLU A 1 91 ? -5.695 -6.000 -3.408 1.00 88.62 91 GLU A CA 1
ATOM 682 C C . GLU A 1 91 ? -5.378 -7.137 -4.382 1.00 88.62 91 GLU A C 1
ATOM 684 O O . GLU A 1 91 ? -6.008 -7.277 -5.430 1.00 88.62 91 GLU A O 1
ATOM 689 N N . VAL A 1 92 ? -4.431 -7.997 -4.022 1.00 89.25 92 VAL A N 1
ATOM 690 C CA . VAL A 1 92 ? -3.770 -8.912 -4.962 1.00 89.25 92 VAL A CA 1
ATOM 691 C C . VAL A 1 92 ? -4.533 -10.209 -5.255 1.00 89.25 92 VAL A C 1
ATOM 693 O O . VAL A 1 92 ? -3.969 -11.177 -5.763 1.00 89.25 92 VAL A O 1
ATOM 696 N N . PHE A 1 93 ? -5.832 -10.256 -4.963 1.00 83.25 93 PHE A N 1
ATOM 697 C CA . PHE A 1 93 ? -6.667 -11.446 -5.160 1.00 83.25 93 PHE A CA 1
ATOM 698 C C . PHE A 1 93 ? -6.682 -11.943 -6.604 1.00 83.25 93 PHE A C 1
ATOM 700 O O . PHE A 1 93 ? -6.540 -13.145 -6.839 1.00 83.25 93 PHE A O 1
ATOM 707 N N . ASP A 1 94 ? -6.830 -11.013 -7.549 1.00 84.44 94 ASP A N 1
ATOM 708 C CA . ASP A 1 94 ? -6.888 -11.308 -8.983 1.00 84.44 94 ASP A CA 1
ATOM 709 C C . ASP A 1 94 ? -5.508 -11.240 -9.655 1.00 84.44 94 ASP A C 1
ATOM 711 O O . ASP A 1 94 ? -5.413 -11.365 -10.880 1.00 84.44 94 ASP A O 1
ATOM 715 N N . HIS A 1 95 ? -4.441 -10.983 -8.889 1.00 89.38 95 HIS A N 1
ATOM 716 C CA . HIS A 1 95 ? -3.102 -10.933 -9.456 1.00 89.38 95 HIS A CA 1
ATOM 717 C C . HIS A 1 95 ? -2.649 -12.340 -9.848 1.00 89.38 95 HIS A C 1
ATOM 719 O O . HIS A 1 95 ? -3.005 -13.344 -9.223 1.00 89.38 95 HIS A O 1
ATOM 725 N N . LYS A 1 96 ? -1.869 -12.394 -10.925 1.00 90.06 96 LYS A N 1
ATOM 726 C CA . LYS A 1 96 ? -1.335 -13.621 -11.501 1.00 90.06 96 LYS A CA 1
ATOM 727 C C . LYS A 1 96 ? 0.196 -13.654 -11.393 1.00 90.06 96 LYS A C 1
ATOM 729 O O . LYS A 1 96 ? 0.803 -12.585 -11.334 1.00 90.06 96 LYS A O 1
ATOM 734 N N . PRO A 1 97 ? 0.804 -14.856 -11.411 1.00 90.62 97 PRO A N 1
ATOM 735 C CA . PRO A 1 97 ? 0.143 -16.166 -11.378 1.00 90.62 97 PRO A CA 1
ATOM 736 C C . PRO A 1 97 ? -0.501 -16.441 -10.012 1.00 90.62 97 PRO A C 1
ATOM 738 O O . PRO A 1 97 ? -0.001 -16.016 -8.976 1.00 90.62 97 PRO A O 1
ATOM 741 N N . THR A 1 98 ? -1.616 -17.175 -9.994 1.00 87.81 98 THR A N 1
ATOM 742 C CA . THR A 1 98 ? -2.374 -17.448 -8.754 1.00 87.81 98 THR A CA 1
ATOM 743 C C . THR A 1 98 ? -1.632 -18.350 -7.768 1.00 87.81 98 THR A C 1
ATOM 745 O O . THR A 1 98 ? -2.052 -18.462 -6.620 1.00 87.81 98 THR A O 1
ATOM 748 N N . THR A 1 99 ? -0.566 -19.006 -8.229 1.00 88.69 99 THR A N 1
ATOM 749 C CA . THR A 1 99 ? 0.338 -19.850 -7.442 1.00 88.69 99 THR A CA 1
ATOM 750 C C . THR A 1 99 ? 1.471 -19.062 -6.784 1.00 88.69 99 THR A C 1
ATOM 752 O O . THR A 1 99 ? 2.211 -19.634 -5.988 1.00 88.69 99 THR A O 1
ATOM 755 N N . ALA A 1 100 ? 1.638 -17.774 -7.108 1.00 92.56 100 ALA A N 1
ATOM 756 C CA . ALA A 1 100 ? 2.657 -16.955 -6.472 1.00 92.56 100 ALA A CA 1
ATOM 757 C C . ALA A 1 100 ? 2.320 -16.696 -4.989 1.00 92.56 100 ALA A C 1
ATOM 759 O O . ALA A 1 100 ? 1.146 -16.505 -4.648 1.00 92.56 100 ALA A O 1
ATOM 760 N N . PRO A 1 101 ? 3.342 -16.633 -4.118 1.00 92.44 101 PRO A N 1
ATOM 761 C CA . PRO A 1 101 ? 3.185 -16.204 -2.734 1.00 92.44 101 PRO A CA 1
ATOM 762 C C . PRO A 1 101 ? 2.523 -14.819 -2.604 1.00 92.44 101 PRO A C 1
ATOM 764 O O . PRO A 1 101 ? 2.729 -13.927 -3.433 1.00 92.44 101 PRO A O 1
ATOM 767 N N . LEU A 1 102 ? 1.698 -14.645 -1.564 1.00 91.12 102 LEU A N 1
ATOM 768 C CA . LEU A 1 102 ? 0.909 -13.425 -1.341 1.00 91.12 102 LEU A CA 1
ATOM 769 C C . LEU A 1 102 ? 1.795 -12.186 -1.142 1.00 91.12 102 LEU A C 1
ATOM 771 O O . LEU A 1 102 ? 1.503 -11.127 -1.697 1.00 91.12 102 LEU A O 1
ATOM 775 N N . ASP A 1 103 ? 2.873 -12.338 -0.379 1.00 92.44 103 ASP A N 1
ATOM 776 C CA . ASP A 1 103 ? 3.912 -11.334 -0.143 1.00 92.44 103 ASP A CA 1
ATOM 777 C C . ASP A 1 103 ? 4.565 -10.876 -1.450 1.00 92.44 103 ASP A C 1
ATOM 779 O O . ASP A 1 103 ? 4.697 -9.679 -1.686 1.00 92.44 103 ASP A O 1
ATOM 783 N N . MET A 1 104 ? 4.881 -11.805 -2.353 1.00 95.94 104 MET A N 1
ATOM 784 C CA . MET A 1 104 ? 5.478 -11.486 -3.648 1.00 95.94 104 MET A CA 1
ATOM 785 C C . MET A 1 104 ? 4.512 -10.697 -4.544 1.00 95.94 104 MET A C 1
ATOM 787 O O . MET A 1 104 ? 4.909 -9.735 -5.211 1.00 95.94 104 MET A O 1
ATOM 791 N N . LEU A 1 105 ? 3.224 -11.055 -4.545 1.00 96.62 105 LEU A N 1
ATOM 792 C CA . LEU A 1 105 ? 2.195 -10.306 -5.273 1.00 96.62 105 LEU A CA 1
ATOM 793 C C . LEU A 1 105 ? 2.003 -8.897 -4.682 1.00 96.62 105 LEU A C 1
ATOM 795 O O . LEU A 1 105 ? 1.857 -7.921 -5.427 1.00 96.62 105 LEU A O 1
ATOM 799 N N . ALA A 1 106 ? 2.021 -8.775 -3.353 1.00 96.56 106 ALA A N 1
ATOM 800 C CA . ALA A 1 106 ? 1.907 -7.500 -2.653 1.00 96.56 106 ALA A CA 1
ATOM 801 C C . ALA A 1 106 ? 3.137 -6.607 -2.897 1.00 96.56 106 ALA A C 1
ATOM 803 O O . ALA A 1 106 ? 2.975 -5.453 -3.289 1.00 96.56 106 ALA A O 1
ATOM 804 N N . ALA A 1 107 ? 4.354 -7.148 -2.807 1.00 97.38 107 ALA A N 1
ATOM 805 C CA . ALA A 1 107 ? 5.596 -6.455 -3.155 1.00 97.38 107 ALA A CA 1
ATOM 806 C C . ALA A 1 107 ? 5.592 -5.968 -4.614 1.00 97.38 107 ALA A C 1
ATOM 808 O O . ALA A 1 107 ? 5.941 -4.823 -4.903 1.00 97.38 107 ALA A O 1
ATOM 809 N N . THR A 1 108 ? 5.101 -6.798 -5.539 1.00 97.56 108 THR A N 1
ATOM 810 C CA . THR A 1 108 ? 4.925 -6.398 -6.945 1.00 97.56 108 THR A CA 1
ATOM 811 C C . THR A 1 108 ? 3.962 -5.214 -7.071 1.00 97.56 108 THR A C 1
ATOM 813 O O . THR A 1 108 ? 4.196 -4.302 -7.861 1.00 97.56 108 THR A O 1
ATOM 816 N N . THR A 1 109 ? 2.911 -5.166 -6.252 1.00 96.44 109 THR A N 1
ATOM 817 C CA . THR A 1 109 ? 1.978 -4.028 -6.202 1.00 96.44 109 THR A CA 1
ATOM 818 C C . THR A 1 109 ? 2.675 -2.763 -5.697 1.00 96.44 109 THR A C 1
ATOM 820 O O . THR A 1 109 ? 2.576 -1.720 -6.344 1.00 96.44 109 THR A O 1
ATOM 823 N N . VAL A 1 110 ? 3.457 -2.865 -4.616 1.00 97.06 110 VAL A N 1
ATOM 824 C CA . VAL A 1 110 ? 4.245 -1.750 -4.057 1.00 97.06 110 VAL A CA 1
ATOM 825 C C . VAL A 1 110 ? 5.222 -1.165 -5.079 1.00 97.06 110 VAL A C 1
ATOM 827 O O . VAL A 1 110 ? 5.402 0.049 -5.146 1.00 97.06 110 VAL A O 1
ATOM 830 N N . VAL A 1 111 ? 5.855 -2.004 -5.896 1.00 97.44 111 VAL A N 1
ATOM 831 C CA . VAL A 1 111 ? 6.860 -1.551 -6.867 1.00 97.44 111 VAL A CA 1
ATOM 832 C C . VAL A 1 111 ? 6.220 -1.042 -8.159 1.00 97.44 111 VAL A C 1
ATOM 834 O O . VAL A 1 111 ? 6.587 0.021 -8.661 1.00 97.44 111 VAL A O 1
ATOM 837 N N . VAL A 1 112 ? 5.254 -1.784 -8.703 1.00 96.69 112 VAL A N 1
ATOM 838 C CA . VAL A 1 112 ? 4.720 -1.563 -10.055 1.00 96.69 112 VAL A CA 1
ATOM 839 C C . VAL A 1 112 ? 3.458 -0.715 -10.027 1.00 96.69 112 VAL A C 1
ATOM 841 O O . VAL A 1 112 ? 3.367 0.282 -10.744 1.00 96.69 112 VAL A O 1
ATOM 844 N N . ARG A 1 113 ? 2.478 -1.074 -9.195 1.00 94.06 113 ARG A N 1
ATOM 845 C CA . ARG A 1 113 ? 1.175 -0.391 -9.153 1.00 94.06 113 ARG A CA 1
ATOM 846 C C . ARG A 1 113 ? 1.223 0.930 -8.404 1.00 94.06 113 ARG A C 1
ATOM 848 O O . ARG A 1 113 ? 0.376 1.771 -8.650 1.00 94.06 113 ARG A O 1
ATOM 855 N N . ASN A 1 114 ? 2.236 1.166 -7.578 1.00 93.81 114 ASN A N 1
ATOM 856 C CA . ASN A 1 114 ? 2.438 2.457 -6.915 1.00 93.81 114 ASN A CA 1
ATOM 857 C C . ASN A 1 114 ? 3.395 3.385 -7.686 1.00 93.81 114 ASN A C 1
ATOM 859 O O . ASN A 1 114 ? 3.864 4.397 -7.164 1.00 93.81 114 ASN A O 1
ATOM 863 N N . SER A 1 115 ? 3.707 3.036 -8.933 1.00 94.44 115 SER A N 1
ATOM 864 C CA . SER A 1 115 ? 4.580 3.803 -9.819 1.00 94.44 115 SER A CA 1
ATOM 865 C C . SER A 1 115 ? 3.798 4.773 -10.711 1.00 94.44 115 SER A C 1
ATOM 867 O O . SER A 1 115 ? 2.566 4.805 -10.723 1.00 94.44 115 SER A O 1
ATOM 869 N N . ARG A 1 116 ? 4.528 5.528 -11.540 1.00 93.94 116 ARG A N 1
ATOM 870 C CA . ARG A 1 116 ? 3.959 6.353 -12.620 1.00 93.94 116 ARG A CA 1
ATOM 871 C C . ARG A 1 116 ? 3.076 5.567 -13.594 1.00 93.94 116 ARG A C 1
ATOM 873 O O . ARG A 1 116 ? 2.248 6.180 -14.258 1.00 93.94 116 ARG A O 1
ATOM 880 N N . LEU A 1 117 ? 3.205 4.240 -13.655 1.00 94.69 117 LEU A N 1
ATOM 881 C CA . LEU A 1 117 ? 2.322 3.387 -14.446 1.00 94.69 117 LEU A CA 1
ATOM 882 C C . LEU A 1 117 ? 0.843 3.585 -14.079 1.00 94.69 117 LEU A C 1
ATOM 884 O O . LEU A 1 117 ? -0.009 3.637 -14.966 1.00 94.69 117 LEU A O 1
ATOM 888 N N . GLU A 1 118 ? 0.534 3.745 -12.789 1.00 91.81 118 GLU A N 1
ATOM 889 C CA . GLU A 1 118 ? -0.845 3.962 -12.342 1.00 91.81 118 GLU A CA 1
ATOM 890 C C . GLU A 1 118 ? -1.368 5.334 -12.763 1.00 91.81 118 GLU A C 1
ATOM 892 O O . GLU A 1 118 ? -2.539 5.457 -13.102 1.00 91.81 118 GLU A O 1
ATOM 897 N N . LEU A 1 119 ? -0.506 6.354 -12.825 1.00 89.62 119 LEU A N 1
ATOM 898 C CA . LEU A 1 119 ? -0.885 7.670 -13.341 1.00 89.62 119 LEU A CA 1
ATOM 899 C C . LEU A 1 119 ? -1.235 7.606 -14.833 1.00 89.62 119 LEU A C 1
ATOM 901 O O . LEU A 1 119 ? -2.220 8.208 -15.272 1.00 89.62 119 LEU A O 1
ATOM 905 N N . SER A 1 120 ? -0.457 6.857 -15.620 1.00 90.94 120 SER A N 1
ATOM 906 C CA . SER A 1 120 ? -0.761 6.636 -17.036 1.00 90.94 120 SER A CA 1
ATOM 907 C C . SER A 1 120 ? -2.063 5.838 -17.203 1.00 90.94 120 SER A C 1
ATOM 909 O O . SER A 1 120 ? -2.864 6.159 -18.082 1.00 90.94 120 SER A O 1
ATOM 911 N N . HIS A 1 121 ? -2.339 4.864 -16.328 1.00 90.69 121 HIS A N 1
ATOM 912 C CA . HIS A 1 121 ? -3.633 4.176 -16.289 1.00 90.69 121 HIS A CA 1
ATOM 913 C C . HIS A 1 121 ? -4.789 5.123 -15.940 1.00 90.69 121 HIS A C 1
ATOM 915 O O . HIS A 1 121 ? -5.778 5.191 -16.668 1.00 90.69 121 HIS A O 1
ATOM 921 N N . PHE A 1 122 ? -4.636 5.907 -14.874 1.00 85.88 122 PHE A N 1
ATOM 922 C CA . PHE A 1 122 ? -5.614 6.887 -14.409 1.00 85.88 122 PHE A CA 1
ATOM 923 C C . PHE A 1 122 ? -5.979 7.912 -15.495 1.00 85.88 122 PHE A C 1
ATOM 925 O O . PHE A 1 122 ? -7.149 8.243 -15.699 1.00 85.88 122 PHE A O 1
ATOM 932 N N . SER A 1 123 ? -4.973 8.364 -16.248 1.00 85.31 123 SER A N 1
ATOM 933 C CA . SER A 1 123 ? -5.114 9.321 -17.355 1.00 85.31 123 SER A CA 1
ATOM 934 C C . SER A 1 123 ? -5.770 8.732 -18.610 1.00 85.31 123 SER A C 1
ATOM 936 O O . SER A 1 123 ? -6.061 9.469 -19.560 1.00 85.31 123 SER A O 1
ATOM 938 N N . GLY A 1 124 ? -6.003 7.419 -18.607 1.00 87.00 124 GLY A N 1
ATOM 939 C CA . GLY A 1 124 ? -6.588 6.643 -19.688 1.00 87.00 124 GLY A CA 1
ATOM 940 C C . GLY A 1 124 ? -5.618 6.258 -20.804 1.00 87.00 124 GLY A C 1
ATOM 941 O O . GLY A 1 124 ? -6.056 5.881 -21.884 1.00 87.00 124 GLY A O 1
ATOM 942 N N . LEU A 1 125 ? -4.308 6.372 -20.569 1.00 90.81 125 LEU A N 1
ATOM 943 C CA . LEU A 1 125 ? -3.286 6.013 -21.556 1.00 90.81 125 LEU A CA 1
ATOM 944 C C . LEU A 1 125 ? -2.989 4.515 -21.554 1.00 90.81 125 LEU A C 1
ATOM 946 O O . LEU A 1 125 ? -2.642 3.971 -22.598 1.00 90.81 125 LEU A O 1
ATOM 950 N N . VAL A 1 126 ? -3.125 3.868 -20.393 1.00 92.75 126 VAL A N 1
ATOM 951 C CA . VAL A 1 126 ? -2.912 2.428 -20.206 1.00 92.75 126 VAL A CA 1
ATOM 952 C C . VAL A 1 126 ? -4.236 1.764 -19.853 1.00 92.75 126 VAL A C 1
ATOM 954 O O . VAL A 1 126 ? -4.870 2.110 -18.857 1.00 92.75 126 VAL A O 1
ATOM 957 N N . GLU A 1 127 ? -4.643 0.781 -20.647 1.00 91.69 127 GLU A N 1
ATOM 958 C CA . GLU A 1 127 ? -5.871 0.021 -20.414 1.00 91.69 127 GLU A CA 1
ATOM 959 C C . GLU A 1 127 ? -5.718 -0.986 -19.255 1.00 91.69 127 GLU A C 1
ATOM 961 O O . GLU A 1 127 ? -4.617 -1.504 -19.022 1.00 91.69 127 GLU A O 1
ATOM 966 N N . PRO A 1 128 ? -6.811 -1.358 -18.552 1.00 90.75 128 PRO A N 1
ATOM 967 C CA . PRO A 1 128 ? -6.761 -2.327 -17.453 1.00 90.75 128 PRO A CA 1
ATOM 968 C C . PRO A 1 128 ? -6.099 -3.665 -17.821 1.00 90.75 128 PRO A C 1
ATOM 970 O O . PRO A 1 128 ? -5.466 -4.299 -16.979 1.00 90.75 128 PRO A O 1
ATOM 973 N N . GLY A 1 129 ? -6.258 -4.120 -19.071 1.00 92.75 129 GLY A N 1
ATOM 974 C CA . GLY A 1 129 ? -5.642 -5.354 -19.569 1.00 92.75 129 GLY A CA 1
ATOM 975 C C . GLY A 1 129 ? -4.116 -5.281 -19.609 1.00 92.75 129 GLY A C 1
ATOM 976 O O . GLY A 1 129 ? -3.450 -6.163 -19.068 1.00 92.75 129 GLY A O 1
ATOM 977 N N . THR A 1 130 ? -3.574 -4.204 -20.179 1.00 94.62 130 THR A N 1
ATOM 978 C CA . THR A 1 130 ? -2.127 -3.953 -20.254 1.00 94.62 130 THR A CA 1
ATOM 979 C C . THR A 1 130 ? -1.530 -3.796 -18.865 1.00 94.62 130 THR A C 1
ATOM 981 O O . THR A 1 130 ? -0.491 -4.372 -18.559 1.00 94.62 130 THR A O 1
ATOM 984 N N . LEU A 1 131 ? -2.231 -3.093 -17.979 1.00 93.81 131 LEU A N 1
ATOM 985 C CA . LEU A 1 131 ? -1.805 -2.913 -16.599 1.00 93.81 131 LEU A CA 1
ATOM 986 C C . LEU A 1 131 ? -1.700 -4.244 -15.835 1.00 93.81 131 LEU A C 1
ATOM 988 O O . LEU A 1 131 ? -0.721 -4.474 -15.122 1.00 93.81 131 LEU A O 1
ATOM 992 N N . ARG A 1 132 ? -2.674 -5.151 -16.013 1.00 94.38 132 ARG A N 1
ATOM 993 C CA . ARG A 1 132 ? -2.609 -6.514 -15.455 1.00 94.38 132 ARG A CA 1
ATOM 994 C C . ARG A 1 132 ? -1.434 -7.304 -16.025 1.00 94.38 132 ARG A C 1
ATOM 996 O O . ARG A 1 132 ? -0.686 -7.886 -15.249 1.00 94.38 132 ARG A O 1
ATOM 1003 N N . MET A 1 133 ? -1.250 -7.277 -17.346 1.00 95.19 133 MET A N 1
ATOM 1004 C CA . MET A 1 133 ? -0.147 -7.965 -18.025 1.00 95.19 133 MET A CA 1
ATOM 1005 C C . MET A 1 133 ? 1.219 -7.499 -17.511 1.00 95.19 133 MET A C 1
ATOM 1007 O O . MET A 1 133 ? 2.064 -8.327 -17.187 1.00 95.19 133 MET A O 1
ATOM 1011 N N . VAL A 1 134 ? 1.425 -6.185 -17.387 1.00 96.75 134 VAL A N 1
ATOM 1012 C CA . VAL A 1 134 ? 2.666 -5.608 -16.849 1.00 96.75 134 VAL A CA 1
ATOM 1013 C C . VAL A 1 134 ? 2.907 -6.064 -15.411 1.00 96.75 134 VAL A C 1
ATOM 1015 O O . VAL A 1 134 ? 4.016 -6.469 -15.077 1.00 96.75 134 VAL A O 1
ATOM 1018 N N . THR A 1 135 ? 1.868 -6.038 -14.574 1.00 96.12 135 THR A N 1
ATOM 1019 C CA . THR A 1 135 ? 1.965 -6.449 -13.164 1.00 96.12 135 THR A CA 1
ATOM 1020 C C . THR A 1 135 ? 2.331 -7.928 -13.036 1.00 96.12 135 THR A C 1
ATOM 1022 O O . THR A 1 135 ? 3.211 -8.271 -12.256 1.00 96.12 135 THR A O 1
ATOM 1025 N N . GLU A 1 136 ? 1.700 -8.798 -13.828 1.00 96.38 136 GLU A N 1
ATOM 1026 C CA . GLU A 1 136 ? 2.002 -10.236 -13.874 1.00 96.38 136 GLU A CA 1
ATOM 1027 C C . GLU A 1 136 ? 3.431 -10.497 -14.372 1.00 96.38 136 GLU A C 1
ATOM 1029 O O . GLU A 1 136 ? 4.178 -11.265 -13.767 1.00 96.38 136 GLU A O 1
ATOM 1034 N N . THR A 1 137 ? 3.845 -9.804 -15.435 1.00 97.06 137 THR A N 1
ATOM 1035 C CA . THR A 1 137 ? 5.171 -9.978 -16.050 1.00 97.06 137 THR A CA 1
ATOM 1036 C C . THR A 1 137 ? 6.302 -9.504 -15.133 1.00 97.06 137 THR A C 1
ATOM 1038 O O . THR A 1 137 ? 7.383 -10.086 -15.147 1.00 97.06 137 THR A O 1
ATOM 1041 N N . ALA A 1 138 ? 6.062 -8.479 -14.310 1.00 97.88 138 ALA A N 1
ATOM 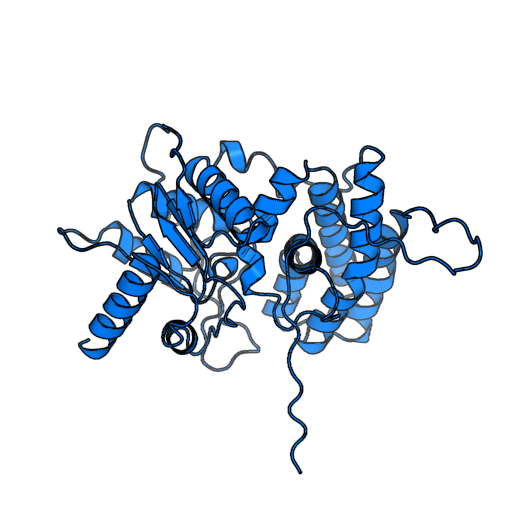1042 C CA . ALA A 1 138 ? 7.055 -7.923 -13.391 1.00 97.88 138 ALA A CA 1
ATOM 1043 C C . ALA A 1 138 ? 7.424 -8.858 -12.227 1.00 97.88 138 ALA A C 1
ATOM 1045 O O . ALA A 1 138 ? 8.480 -8.679 -11.618 1.00 97.88 138 ALA A O 1
ATOM 1046 N N . LEU A 1 139 ? 6.579 -9.847 -11.911 1.00 97.06 139 LEU A N 1
ATOM 1047 C CA . LEU A 1 139 ? 6.742 -10.685 -10.722 1.00 97.06 139 LEU A CA 1
ATOM 1048 C C . LEU A 1 139 ? 8.056 -11.480 -10.735 1.00 97.06 139 LEU A C 1
ATOM 1050 O O . LEU A 1 139 ? 8.781 -11.476 -9.744 1.00 97.06 139 LEU A O 1
ATOM 1054 N N . GLY A 1 140 ? 8.385 -12.126 -11.857 1.00 96.25 140 GLY A N 1
ATOM 1055 C CA . GLY A 1 140 ? 9.627 -12.898 -12.001 1.00 96.25 140 GLY A CA 1
ATOM 1056 C C . GLY A 1 140 ? 10.895 -12.032 -11.922 1.00 96.25 140 GLY A C 1
ATOM 1057 O O . GLY A 1 140 ? 11.786 -12.318 -11.121 1.00 96.25 140 GLY A O 1
ATOM 1058 N N . PRO A 1 141 ? 11.002 -10.943 -12.703 1.00 98.12 141 PRO A N 1
ATOM 1059 C CA . PRO A 1 141 ? 12.106 -9.994 -12.583 1.00 98.12 141 PRO A CA 1
ATOM 1060 C C . PRO A 1 141 ? 12.294 -9.441 -11.165 1.00 98.12 141 PRO A C 1
ATOM 1062 O O . PRO A 1 141 ? 13.419 -9.413 -10.660 1.00 98.12 141 PRO A O 1
ATOM 1065 N N . LEU A 1 142 ? 11.203 -9.066 -10.488 1.00 98.31 142 LEU A N 1
ATOM 1066 C CA . LEU A 1 142 ? 11.276 -8.560 -9.120 1.00 98.31 142 LEU A CA 1
ATOM 1067 C C . LEU A 1 142 ? 11.719 -9.648 -8.134 1.00 98.31 142 LEU A C 1
ATOM 1069 O O . LEU A 1 142 ? 12.536 -9.367 -7.259 1.00 98.31 142 LEU A O 1
ATOM 1073 N N . SER A 1 143 ? 11.253 -10.893 -8.281 1.00 97.31 143 SER A N 1
ATOM 1074 C CA . SER A 1 143 ? 11.678 -11.984 -7.396 1.00 97.31 143 SER A CA 1
ATOM 1075 C C . SER A 1 143 ? 13.180 -12.260 -7.510 1.00 97.31 143 SER A C 1
ATOM 1077 O O . SER A 1 143 ? 13.831 -12.519 -6.499 1.00 97.31 143 SER A O 1
ATOM 1079 N N . HIS A 1 144 ? 13.751 -12.159 -8.716 1.00 97.00 144 HIS A N 1
ATOM 1080 C CA . HIS A 1 144 ? 15.198 -12.265 -8.925 1.00 97.00 144 HIS A CA 1
ATOM 1081 C C . HIS A 1 144 ? 15.961 -11.130 -8.233 1.00 97.00 144 HIS A C 1
ATOM 1083 O O . HIS A 1 144 ? 16.938 -11.399 -7.532 1.00 97.00 144 HIS A O 1
ATOM 1089 N N . LEU A 1 145 ? 15.495 -9.883 -8.369 1.00 97.94 145 LEU A N 1
ATOM 1090 C CA . LEU A 1 145 ? 16.106 -8.733 -7.699 1.00 97.94 145 LEU A CA 1
ATOM 1091 C C . LEU A 1 145 ? 16.077 -8.883 -6.171 1.00 97.94 145 LEU A C 1
ATOM 1093 O O . LEU A 1 145 ? 17.108 -8.725 -5.523 1.00 97.94 145 LEU A O 1
ATOM 1097 N N . LEU A 1 146 ? 14.927 -9.242 -5.592 1.00 97.19 146 LEU A N 1
ATOM 1098 C CA . LEU A 1 146 ? 14.793 -9.439 -4.145 1.00 97.19 146 LEU A CA 1
ATOM 1099 C C . LEU A 1 146 ? 15.664 -10.595 -3.640 1.00 97.19 146 LEU A C 1
ATOM 1101 O O . LEU A 1 146 ? 16.283 -10.496 -2.583 1.00 97.19 146 LEU A O 1
ATOM 1105 N N . ALA A 1 147 ? 15.749 -11.694 -4.391 1.00 95.56 147 ALA A N 1
ATOM 1106 C CA . ALA A 1 147 ? 16.6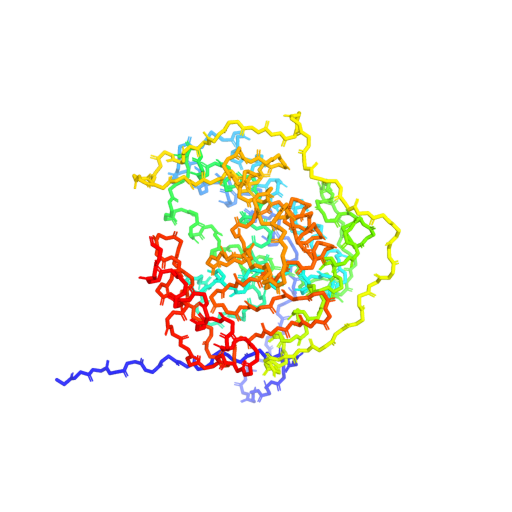10 -12.818 -4.034 1.00 95.56 147 ALA A CA 1
ATOM 1107 C C . ALA A 1 147 ? 18.107 -12.470 -4.134 1.00 95.56 147 ALA A C 1
ATOM 1109 O O . ALA A 1 147 ? 18.893 -12.951 -3.315 1.00 95.56 147 ALA A O 1
ATOM 1110 N N . ALA A 1 148 ? 18.504 -11.627 -5.093 1.00 94.75 148 ALA A N 1
ATOM 1111 C CA . ALA A 1 148 ? 19.863 -11.100 -5.195 1.00 94.75 148 ALA A CA 1
ATOM 1112 C C . ALA A 1 148 ? 20.189 -10.145 -4.032 1.00 94.75 148 ALA A C 1
ATOM 1114 O O . ALA A 1 148 ? 21.249 -10.273 -3.422 1.00 94.75 148 ALA A O 1
ATOM 1115 N N . ALA A 1 149 ? 19.250 -9.270 -3.655 1.00 95.12 149 ALA A N 1
ATOM 1116 C CA . ALA A 1 149 ? 19.403 -8.313 -2.556 1.00 95.12 149 ALA A CA 1
ATOM 1117 C C . ALA A 1 149 ? 19.662 -8.976 -1.194 1.00 95.12 149 ALA A C 1
ATOM 1119 O O . ALA A 1 149 ? 20.400 -8.462 -0.358 1.00 95.12 149 ALA A O 1
ATOM 1120 N N . ARG A 1 150 ? 19.116 -10.179 -0.976 1.00 93.19 150 ARG A N 1
ATOM 1121 C CA . ARG A 1 150 ? 19.404 -10.975 0.232 1.00 93.19 150 ARG A CA 1
ATOM 1122 C C . ARG A 1 150 ? 20.859 -11.448 0.312 1.00 93.19 150 ARG A C 1
ATOM 1124 O O . ARG A 1 150 ? 21.303 -11.856 1.381 1.00 93.19 150 ARG A O 1
ATOM 1131 N N . ARG A 1 151 ? 21.586 -11.457 -0.809 1.00 91.12 151 ARG A N 1
ATOM 1132 C CA . ARG A 1 151 ? 22.978 -11.931 -0.906 1.00 91.12 151 ARG A CA 1
ATOM 1133 C C . ARG A 1 151 ? 23.993 -10.791 -0.928 1.00 91.12 151 ARG A C 1
ATOM 1135 O O . ARG A 1 151 ? 25.172 -11.043 -0.698 1.00 91.12 151 ARG A O 1
ATOM 1142 N N . GLY A 1 152 ? 23.559 -9.567 -1.206 1.00 89.50 152 GLY A N 1
ATOM 1143 C CA . GLY A 1 152 ? 24.427 -8.400 -1.274 1.00 89.50 152 GLY A CA 1
ATOM 1144 C C . GLY A 1 152 ? 23.638 -7.106 -1.471 1.00 89.50 152 GLY A C 1
ATOM 1145 O O . GLY A 1 152 ? 22.480 -7.149 -1.883 1.00 89.50 152 GLY A O 1
ATOM 1146 N N . PRO A 1 153 ? 24.253 -5.950 -1.178 1.00 89.81 153 PRO A N 1
ATOM 1147 C CA . PRO A 1 153 ? 23.582 -4.663 -1.286 1.00 89.81 153 PRO A CA 1
ATOM 1148 C C . PRO A 1 153 ? 23.153 -4.379 -2.730 1.00 89.81 153 PRO A C 1
ATOM 1150 O O . PRO A 1 153 ? 23.911 -4.608 -3.674 1.00 89.81 153 PRO A O 1
ATOM 1153 N N . VAL A 1 154 ? 21.948 -3.832 -2.890 1.00 91.94 154 VAL A N 1
ATOM 1154 C CA . VAL A 1 154 ? 21.445 -3.325 -4.172 1.00 91.94 154 VAL A CA 1
ATOM 1155 C C . VAL A 1 154 ? 21.703 -1.827 -4.240 1.00 91.94 154 VAL A C 1
ATOM 1157 O O . VAL A 1 154 ? 21.330 -1.083 -3.336 1.00 91.94 154 VAL A O 1
ATOM 1160 N N . ALA A 1 155 ? 22.338 -1.378 -5.321 1.00 92.12 155 ALA A N 1
ATOM 1161 C CA . ALA A 1 155 ? 22.508 0.043 -5.585 1.00 92.12 155 ALA A CA 1
ATOM 1162 C C . ALA A 1 155 ? 21.180 0.668 -6.035 1.00 92.12 155 ALA A C 1
ATOM 1164 O O . ALA A 1 155 ? 20.506 0.148 -6.927 1.00 92.12 155 ALA A O 1
ATOM 1165 N N . LEU A 1 156 ? 20.835 1.810 -5.443 1.00 94.12 156 LEU A N 1
ATOM 1166 C CA . LEU A 1 156 ? 19.687 2.604 -5.866 1.00 94.12 156 LEU A CA 1
ATOM 1167 C C . LEU A 1 156 ? 19.930 3.184 -7.259 1.00 94.12 156 LEU A C 1
ATOM 1169 O O . LEU A 1 156 ? 21.008 3.702 -7.551 1.00 94.12 156 LEU A O 1
ATOM 1173 N N . THR A 1 157 ? 18.907 3.148 -8.109 1.00 94.12 157 THR A N 1
ATOM 1174 C CA . THR A 1 157 ? 18.966 3.749 -9.453 1.00 94.12 157 THR A CA 1
ATOM 1175 C C . THR A 1 157 ? 18.284 5.114 -9.530 1.00 94.12 157 THR A C 1
ATOM 1177 O O . THR A 1 157 ? 18.242 5.719 -10.598 1.00 94.12 157 THR A O 1
ATOM 1180 N N . GLY A 1 158 ? 17.725 5.605 -8.424 1.00 93.31 158 GLY A N 1
ATOM 1181 C CA . GLY A 1 158 ? 17.002 6.871 -8.354 1.00 93.31 158 GLY A CA 1
ATOM 1182 C C . GLY A 1 158 ? 16.614 7.236 -6.918 1.00 93.31 158 GLY A C 1
ATOM 1183 O O . GLY A 1 158 ? 17.124 6.620 -5.982 1.00 93.31 158 GLY A O 1
ATOM 1184 N N . PRO A 1 159 ? 15.727 8.232 -6.738 1.00 91.69 159 PRO A N 1
ATOM 1185 C CA . PRO A 1 159 ? 15.233 8.629 -5.421 1.00 91.69 159 PRO A CA 1
ATOM 1186 C C . PRO A 1 159 ? 14.536 7.472 -4.700 1.00 91.69 159 PRO A C 1
ATOM 1188 O O . PRO A 1 159 ? 13.793 6.721 -5.338 1.00 91.69 159 PRO A O 1
ATOM 1191 N N . ASP A 1 160 ? 14.730 7.374 -3.385 1.00 94.75 160 ASP A N 1
ATOM 1192 C CA . ASP A 1 160 ? 14.037 6.411 -2.531 1.00 94.75 160 ASP A CA 1
ATOM 1193 C C . ASP A 1 160 ? 12.665 6.972 -2.101 1.00 94.75 160 ASP A C 1
ATOM 1195 O O . ASP A 1 160 ? 12.603 7.935 -1.339 1.00 94.75 160 ASP A O 1
ATOM 1199 N N . PRO A 1 161 ? 11.538 6.407 -2.574 1.00 94.44 161 PRO A N 1
ATOM 1200 C CA . PRO A 1 161 ? 10.208 6.866 -2.184 1.00 94.44 161 PRO A CA 1
ATOM 1201 C C . PRO A 1 161 ? 9.748 6.320 -0.822 1.00 94.44 161 PRO A C 1
ATOM 1203 O O . PRO A 1 161 ? 8.598 6.556 -0.444 1.00 94.44 161 PRO A O 1
ATOM 1206 N N . PHE A 1 162 ? 10.588 5.540 -0.138 1.00 96.94 162 PHE A N 1
ATOM 1207 C CA . PHE A 1 162 ? 10.322 4.928 1.164 1.00 96.94 162 PHE A CA 1
ATOM 1208 C C . PHE A 1 162 ? 11.180 5.527 2.284 1.00 96.94 162 PHE A C 1
ATOM 1210 O O . PHE A 1 162 ? 11.131 5.065 3.429 1.00 96.94 162 PHE A O 1
ATOM 1217 N N . GLU A 1 163 ? 11.951 6.563 1.961 1.00 95.50 163 GLU A N 1
ATOM 1218 C CA . GLU A 1 163 ? 12.867 7.207 2.884 1.00 95.50 163 GLU A CA 1
ATOM 1219 C C . GLU A 1 163 ? 12.121 7.798 4.093 1.00 95.50 163 GLU A C 1
ATOM 1221 O O . GLU A 1 163 ? 11.090 8.460 3.964 1.00 95.50 163 GLU A O 1
ATOM 1226 N N . ASN A 1 164 ? 12.658 7.572 5.296 1.00 96.38 164 ASN A N 1
ATOM 1227 C CA . ASN A 1 164 ? 12.190 8.159 6.557 1.00 96.38 164 ASN A CA 1
ATOM 1228 C C . ASN A 1 164 ? 10.717 7.893 6.927 1.00 96.38 164 ASN A C 1
ATOM 1230 O O . ASN A 1 164 ? 10.204 8.535 7.844 1.00 96.38 164 ASN A O 1
ATOM 1234 N N . LEU A 1 165 ? 10.031 6.931 6.296 1.00 97.50 165 LEU A N 1
ATOM 1235 C CA . LEU A 1 165 ? 8.614 6.650 6.566 1.00 97.50 165 LEU A CA 1
ATOM 1236 C C . LEU A 1 165 ? 8.341 6.306 8.037 1.00 97.50 165 LEU A C 1
ATOM 1238 O O . LEU A 1 165 ? 7.441 6.886 8.640 1.00 97.50 165 LEU A O 1
ATOM 1242 N N . ALA A 1 166 ? 9.148 5.421 8.627 1.00 96.94 166 ALA A N 1
ATOM 1243 C CA . ALA A 1 166 ? 8.998 4.993 10.019 1.00 96.94 166 ALA A CA 1
ATOM 1244 C C . ALA A 1 166 ? 9.186 6.140 11.023 1.00 96.94 166 ALA A C 1
AT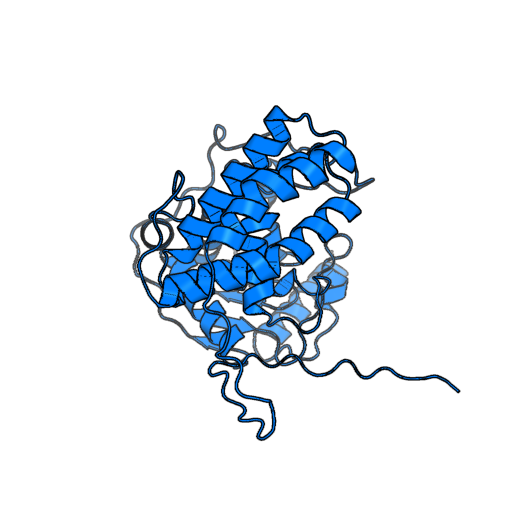OM 1246 O O . ALA A 1 166 ? 8.446 6.251 11.997 1.00 96.94 166 ALA A O 1
ATOM 1247 N N . ALA A 1 167 ? 10.167 7.009 10.769 1.00 96.06 167 ALA A N 1
ATOM 1248 C CA . ALA A 1 167 ? 10.441 8.169 11.610 1.00 96.06 167 ALA A CA 1
ATOM 1249 C C . ALA A 1 167 ? 9.373 9.264 11.446 1.00 96.06 167 ALA A C 1
ATOM 1251 O O . ALA A 1 167 ? 9.059 9.963 12.405 1.00 96.06 167 ALA A O 1
ATOM 1252 N N . THR A 1 168 ? 8.814 9.405 10.240 1.00 96.38 168 THR A N 1
ATOM 1253 C CA . THR A 1 168 ? 7.814 10.434 9.911 1.00 96.38 168 THR A CA 1
ATOM 1254 C C . THR A 1 168 ? 6.415 10.065 10.407 1.00 96.38 168 THR A C 1
ATOM 1256 O O . THR A 1 168 ? 5.676 10.941 10.849 1.00 96.38 168 THR A O 1
ATOM 1259 N N . TYR A 1 169 ? 6.049 8.780 10.342 1.00 97.25 169 TYR A N 1
ATOM 1260 C CA . TYR A 1 169 ? 4.715 8.271 10.686 1.00 97.25 169 TYR A CA 1
ATOM 1261 C C . TYR A 1 169 ? 4.802 7.120 11.699 1.00 97.25 169 TYR A C 1
ATOM 1263 O O . TYR A 1 169 ? 4.450 5.980 11.383 1.00 97.25 169 TYR A O 1
ATOM 1271 N N . PRO A 1 170 ? 5.326 7.375 12.907 1.00 97.25 170 PRO A N 1
ATOM 1272 C CA . PRO A 1 170 ? 5.628 6.330 13.879 1.00 97.25 170 PRO A CA 1
ATOM 1273 C C . PRO A 1 170 ? 4.402 5.511 14.316 1.00 97.25 170 PRO A C 1
ATOM 1275 O O . PRO A 1 170 ? 4.521 4.293 14.455 1.00 97.25 170 PRO A O 1
ATOM 1278 N N . ARG A 1 171 ? 3.216 6.111 14.516 1.00 97.75 171 ARG A N 1
ATOM 1279 C CA . ARG A 1 171 ? 2.016 5.351 14.931 1.00 97.75 171 ARG A CA 1
ATOM 1280 C C . ARG A 1 171 ? 1.547 4.428 13.821 1.00 97.75 171 ARG A C 1
ATOM 1282 O O . ARG A 1 171 ? 1.271 3.256 14.079 1.00 97.75 171 ARG A O 1
ATOM 1289 N N . ALA A 1 172 ? 1.471 4.957 12.603 1.00 98.06 172 ALA A N 1
ATOM 1290 C CA . ALA A 1 172 ? 1.112 4.194 11.421 1.00 98.06 172 ALA A CA 1
ATOM 1291 C C . ALA A 1 172 ? 2.108 3.064 11.181 1.00 98.06 172 ALA A C 1
ATOM 1293 O O . ALA A 1 172 ? 1.698 1.932 10.939 1.00 98.06 172 ALA A O 1
ATOM 1294 N N . TRP A 1 173 ? 3.403 3.352 11.307 1.00 98.19 173 TRP A N 1
ATOM 1295 C CA . TRP A 1 173 ? 4.461 2.376 11.109 1.00 98.19 173 TRP A CA 1
ATOM 1296 C C . TRP A 1 173 ? 4.346 1.208 12.088 1.00 98.19 173 TRP A C 1
ATOM 1298 O O . TRP A 1 173 ? 4.223 0.068 11.651 1.00 98.19 173 TRP A O 1
ATOM 1308 N N . THR A 1 174 ? 4.269 1.474 13.397 1.00 98.31 174 THR A N 1
ATOM 1309 C CA . THR A 1 174 ? 4.114 0.415 14.409 1.00 98.31 174 THR A CA 1
ATOM 1310 C C . THR A 1 174 ? 2.810 -0.375 14.229 1.00 98.31 174 THR A C 1
ATOM 1312 O O . THR A 1 174 ? 2.779 -1.590 14.424 1.00 98.31 174 THR A O 1
ATOM 1315 N N . CYS A 1 175 ? 1.726 0.289 13.815 1.00 98.56 175 CYS A N 1
ATOM 1316 C CA . CYS A 1 175 ? 0.466 -0.377 13.490 1.00 98.56 175 CYS A CA 1
ATOM 1317 C C . CYS A 1 175 ? 0.617 -1.343 12.303 1.00 98.56 175 CYS A C 1
ATOM 1319 O O . CYS A 1 175 ? 0.165 -2.488 12.362 1.00 98.56 175 CYS A O 1
ATOM 1321 N N . LEU A 1 176 ? 1.278 -0.903 11.228 1.00 98.44 176 LEU A N 1
ATOM 1322 C CA . LEU A 1 176 ? 1.491 -1.720 10.035 1.00 98.44 176 LEU A CA 1
ATOM 1323 C C . LEU A 1 176 ? 2.548 -2.815 10.240 1.00 98.44 176 LEU A C 1
ATOM 1325 O O . LEU A 1 176 ? 2.427 -3.869 9.622 1.00 98.44 176 LEU A O 1
ATOM 1329 N N . GLU A 1 177 ? 3.514 -2.634 11.142 1.00 98.25 177 GLU A N 1
ATOM 1330 C CA . GLU A 1 177 ? 4.387 -3.712 11.633 1.00 98.25 177 GLU A CA 1
ATOM 1331 C C . GLU A 1 177 ? 3.565 -4.817 12.294 1.00 98.25 177 GLU A C 1
ATOM 1333 O O . GLU A 1 177 ? 3.657 -5.981 11.900 1.00 98.25 177 GLU A O 1
ATOM 1338 N N . ALA A 1 178 ? 2.682 -4.456 13.229 1.00 98.31 178 ALA A N 1
ATOM 1339 C CA . ALA A 1 178 ? 1.791 -5.425 13.855 1.00 98.31 178 ALA A CA 1
ATOM 1340 C C . ALA A 1 178 ? 0.863 -6.093 12.826 1.00 98.31 178 ALA A C 1
ATOM 1342 O O . ALA A 1 178 ? 0.593 -7.295 12.928 1.00 98.31 178 ALA A O 1
ATOM 1343 N N . LEU A 1 179 ? 0.382 -5.346 11.822 1.00 98.12 179 LEU A N 1
ATOM 1344 C CA . LEU A 1 179 ? -0.432 -5.886 10.731 1.00 98.12 179 LEU A CA 1
ATOM 1345 C C . LEU A 1 179 ? 0.354 -6.907 9.906 1.00 98.12 179 LEU A C 1
ATOM 1347 O O . LEU A 1 179 ? -0.144 -8.012 9.702 1.00 98.12 179 LEU A O 1
ATOM 1351 N N . ALA A 1 180 ? 1.563 -6.560 9.464 1.00 97.38 180 ALA A N 1
ATOM 1352 C CA . ALA A 1 180 ? 2.427 -7.433 8.677 1.00 97.38 180 ALA A CA 1
ATOM 1353 C C . ALA A 1 180 ? 2.699 -8.749 9.417 1.00 97.38 180 ALA A C 1
ATOM 1355 O O . ALA A 1 180 ? 2.494 -9.827 8.862 1.00 97.38 180 ALA A O 1
ATOM 1356 N N . GLU A 1 181 ? 3.037 -8.676 10.706 1.00 96.19 181 GLU A N 1
ATOM 1357 C CA . GLU A 1 181 ? 3.237 -9.857 11.551 1.00 96.19 181 GLU A CA 1
ATOM 1358 C C . GLU A 1 181 ? 1.952 -10.685 11.725 1.00 96.19 181 GLU A C 1
ATOM 1360 O O . GLU A 1 181 ? 2.001 -11.914 11.786 1.00 96.19 181 GLU A O 1
ATOM 1365 N N . THR A 1 182 ? 0.787 -10.037 11.806 1.00 95.81 182 THR A N 1
ATOM 1366 C CA . THR A 1 182 ? -0.513 -10.721 11.939 1.00 95.81 182 THR A CA 1
ATOM 1367 C C . THR A 1 182 ? -0.903 -11.443 10.653 1.00 95.81 182 THR A C 1
ATOM 1369 O O . THR A 1 182 ? -1.389 -12.573 10.716 1.00 95.81 182 THR A O 1
ATOM 1372 N N . VAL A 1 183 ? -0.680 -10.810 9.496 1.00 93.38 183 VAL A N 1
ATOM 1373 C CA . VAL A 1 183 ? -0.894 -11.405 8.169 1.00 93.38 183 VAL A CA 1
ATOM 1374 C C . VAL A 1 183 ? 0.057 -12.583 7.964 1.00 93.38 183 VAL A C 1
ATOM 1376 O O . VAL A 1 183 ? -0.383 -13.648 7.537 1.00 93.38 183 VAL A O 1
ATOM 1379 N N . ALA A 1 184 ? 1.328 -12.423 8.339 1.00 90.50 184 ALA A N 1
ATOM 1380 C CA . ALA A 1 184 ? 2.343 -13.457 8.191 1.00 90.50 184 ALA A CA 1
ATOM 1381 C C . ALA A 1 184 ? 2.059 -14.722 9.013 1.00 90.50 184 ALA A C 1
ATOM 1383 O O . ALA A 1 184 ? 2.313 -15.840 8.574 1.00 90.50 184 ALA A O 1
ATOM 1384 N N . ASN A 1 185 ? 1.511 -14.560 10.215 1.00 89.31 185 ASN A N 1
ATOM 1385 C CA . ASN A 1 185 ? 1.298 -15.677 11.135 1.00 89.31 185 ASN A CA 1
ATOM 1386 C C . ASN A 1 185 ? -0.145 -16.213 11.146 1.00 89.31 185 ASN A C 1
ATOM 1388 O O . ASN A 1 185 ? -0.445 -17.087 11.959 1.00 89.31 185 ASN A O 1
ATOM 1392 N N . ASP A 1 186 ? -1.053 -15.664 10.325 1.00 85.88 186 ASP A N 1
ATOM 1393 C CA . ASP A 1 186 ? -2.505 -15.947 10.346 1.00 85.88 186 ASP A CA 1
ATOM 1394 C C . ASP A 1 186 ? -3.103 -15.934 11.776 1.00 85.88 186 ASP A C 1
ATOM 1396 O O . ASP A 1 186 ? -4.007 -16.694 12.134 1.00 85.88 186 ASP A O 1
ATOM 1400 N N . SER A 1 187 ? -2.588 -15.064 12.657 1.00 86.75 187 SER A N 1
ATOM 1401 C CA . SER A 1 187 ? -2.994 -15.055 14.073 1.00 86.75 187 SER A CA 1
ATOM 1402 C C . SER A 1 187 ? -4.392 -14.449 14.267 1.00 86.75 187 SER A C 1
ATOM 1404 O O . SER A 1 187 ? -5.083 -14.698 15.265 1.00 86.75 187 SER A O 1
ATOM 1406 N N . GLY A 1 188 ? -4.840 -13.646 13.299 1.00 93.50 188 GLY A N 1
ATOM 1407 C CA . GLY A 1 188 ? -6.121 -12.938 13.263 1.00 93.50 188 GLY A CA 1
ATOM 1408 C C . GLY A 1 188 ? -6.243 -11.748 14.222 1.00 93.50 188 GLY A C 1
ATOM 1409 O O . GLY A 1 188 ? -7.158 -10.940 14.067 1.00 93.50 188 GLY A O 1
ATOM 1410 N N . ARG A 1 189 ? -5.339 -11.615 15.196 1.00 96.50 189 ARG A N 1
ATOM 1411 C CA . ARG A 1 189 ? -5.203 -10.445 16.072 1.00 96.50 189 ARG A CA 1
ATOM 1412 C C . ARG A 1 189 ? -3.764 -10.324 16.559 1.00 96.50 189 ARG A C 1
ATOM 1414 O O . ARG A 1 189 ? -3.119 -11.345 16.822 1.00 96.50 189 ARG A O 1
ATOM 1421 N N . ARG A 1 190 ? -3.316 -9.090 16.768 1.00 97.12 190 ARG A N 1
ATOM 1422 C CA . ARG A 1 190 ? -2.112 -8.778 17.533 1.00 97.12 190 ARG A CA 1
ATOM 1423 C C . ARG A 1 190 ? -2.267 -7.457 18.270 1.00 97.12 190 ARG A C 1
ATOM 1425 O O . ARG A 1 190 ? -2.719 -6.477 17.686 1.00 97.12 190 ARG A O 1
ATOM 1432 N N . ASP A 1 191 ? -1.882 -7.456 19.537 1.00 97.38 191 ASP A N 1
ATOM 1433 C CA . ASP A 1 191 ? -1.758 -6.233 20.326 1.00 97.38 191 ASP A CA 1
ATOM 1434 C C . ASP A 1 191 ? -0.367 -5.636 20.104 1.00 97.38 191 ASP A C 1
ATOM 1436 O O . ASP A 1 191 ? 0.606 -6.370 19.909 1.00 97.38 191 ASP A O 1
ATOM 1440 N N . TYR A 1 192 ? -0.261 -4.313 20.150 1.00 97.25 192 TYR A N 1
ATOM 1441 C CA . TYR A 1 192 ? 1.010 -3.612 20.040 1.00 97.25 192 TYR A CA 1
ATOM 1442 C C . TYR A 1 192 ? 1.018 -2.357 20.911 1.00 97.25 192 TYR A C 1
ATOM 1444 O O . TYR A 1 192 ? -0.016 -1.771 21.233 1.00 97.25 192 TYR A O 1
ATOM 1452 N N . ARG A 1 193 ? 2.215 -1.929 21.316 1.00 95.44 193 ARG A N 1
ATOM 1453 C CA . ARG A 1 193 ? 2.380 -0.698 22.087 1.00 95.44 193 ARG A CA 1
ATOM 1454 C C . ARG A 1 193 ? 2.565 0.468 21.126 1.00 95.44 193 ARG A C 1
ATOM 1456 O O . ARG A 1 193 ? 3.596 0.545 20.468 1.00 95.44 193 ARG A O 1
ATOM 1463 N N . ALA A 1 194 ? 1.596 1.379 21.082 1.00 90.94 194 ALA A N 1
ATOM 1464 C CA . ALA A 1 194 ? 1.736 2.612 20.316 1.00 90.94 194 ALA A CA 1
ATOM 1465 C C . ALA A 1 194 ? 2.973 3.404 20.781 1.00 90.94 194 ALA A C 1
ATOM 1467 O O . ALA A 1 194 ? 3.196 3.524 21.997 1.00 90.94 194 ALA A O 1
ATOM 1468 N N . PRO A 1 195 ? 3.758 3.973 19.851 1.00 93.12 195 PRO A N 1
ATOM 1469 C CA . PRO A 1 195 ? 4.847 4.860 20.223 1.00 93.12 195 PRO A CA 1
ATOM 1470 C C . PRO A 1 195 ? 4.287 6.092 20.939 1.00 93.12 195 PRO A C 1
ATOM 1472 O O . PRO A 1 195 ? 3.211 6.588 20.608 1.00 93.12 195 PRO A O 1
ATOM 1475 N N . GLN A 1 196 ? 5.011 6.598 21.935 1.00 87.31 196 GLN A N 1
ATOM 1476 C CA . GLN A 1 196 ? 4.719 7.910 22.511 1.00 87.31 196 GLN A CA 1
ATOM 1477 C C . GLN A 1 196 ? 5.314 8.949 21.565 1.00 87.31 196 GLN A C 1
ATOM 1479 O O . GLN A 1 196 ? 6.515 8.932 21.311 1.00 87.31 196 GLN A O 1
ATOM 1484 N N . VAL A 1 197 ? 4.459 9.783 20.984 1.00 90.50 197 VAL A N 1
ATOM 1485 C CA . VAL A 1 197 ? 4.851 10.799 20.000 1.00 90.50 197 VAL A CA 1
ATOM 1486 C C . VAL A 1 197 ? 4.169 12.076 20.434 1.00 90.50 197 VAL A C 1
ATOM 1488 O O . VAL A 1 197 ? 2.970 12.045 20.731 1.00 90.50 197 VAL A O 1
ATOM 1491 N N . ASP A 1 198 ? 4.938 13.152 20.503 1.00 85.25 198 ASP A N 1
ATOM 1492 C CA . ASP A 1 198 ? 4.445 14.444 20.947 1.00 85.25 198 ASP A CA 1
ATOM 1493 C C . ASP A 1 198 ? 3.642 15.118 19.834 1.00 85.25 198 ASP A C 1
ATOM 1495 O O . ASP A 1 198 ? 4.071 15.187 18.682 1.00 85.25 198 ASP A O 1
ATOM 1499 N N . GLY A 1 199 ? 2.480 15.652 20.202 1.00 85.44 199 GLY A N 1
ATOM 1500 C CA . GLY A 1 199 ? 1.609 16.382 19.289 1.00 85.44 199 GLY A CA 1
ATOM 1501 C C . GLY A 1 199 ? 0.633 15.506 18.502 1.00 85.44 199 GLY A C 1
ATOM 1502 O O . GLY A 1 199 ? 0.779 14.291 18.359 1.00 85.44 199 GLY A O 1
ATOM 1503 N N . MET A 1 200 ? -0.411 16.170 18.012 1.00 89.50 200 MET A N 1
ATOM 1504 C CA . MET A 1 200 ? -1.399 15.595 17.108 1.00 89.50 200 MET A CA 1
ATOM 1505 C C . MET A 1 200 ? -0.997 15.954 15.671 1.00 89.50 200 MET A C 1
ATOM 1507 O O . MET A 1 200 ? -0.716 17.131 15.421 1.00 89.50 200 MET A O 1
ATOM 1511 N N . PRO A 1 201 ? -0.953 14.998 14.726 1.00 92.12 201 PRO A N 1
ATOM 1512 C CA . PRO A 1 201 ? -0.725 15.322 13.324 1.00 92.12 201 PRO A CA 1
ATOM 1513 C C . PRO A 1 201 ? -1.815 16.274 12.824 1.00 92.12 201 PRO A C 1
ATOM 1515 O O . PRO A 1 201 ? -3.003 16.068 13.072 1.00 92.12 201 PRO A O 1
ATOM 1518 N N . SER A 1 202 ? -1.415 17.322 12.108 1.00 88.25 202 SER A N 1
ATOM 1519 C CA . SER A 1 202 ? -2.363 18.257 11.513 1.00 88.25 202 SER A CA 1
ATOM 1520 C C . SER A 1 202 ? -3.067 17.637 10.306 1.00 88.25 202 SER A C 1
ATOM 1522 O O . SER A 1 202 ? -2.474 16.918 9.490 1.00 88.25 202 SER A O 1
ATOM 1524 N N . LEU A 1 203 ? -4.352 17.965 10.166 1.00 90.38 203 LEU A N 1
ATOM 1525 C CA . LEU A 1 203 ? -5.086 17.724 8.930 1.00 90.38 203 LEU A CA 1
ATOM 1526 C C . LEU A 1 203 ? -4.414 18.465 7.759 1.00 90.38 203 LEU A C 1
ATOM 1528 O O . LEU A 1 203 ? -3.883 19.557 7.968 1.00 90.38 203 LEU A O 1
ATOM 1532 N N . PRO A 1 204 ? -4.463 17.908 6.534 1.00 91.75 204 PRO A N 1
ATOM 1533 C CA . PRO A 1 204 ? -3.932 18.567 5.347 1.00 91.75 204 PRO A CA 1
ATOM 1534 C C . PRO A 1 204 ? -4.453 19.995 5.153 1.00 91.75 204 PRO A C 1
ATOM 1536 O O . PRO A 1 204 ? -5.658 20.266 5.273 1.00 91.75 204 PRO A O 1
ATOM 1539 N N . GLU A 1 205 ? -3.529 20.899 4.832 1.00 89.69 205 GLU A N 1
ATOM 1540 C CA . GLU A 1 205 ? -3.819 22.301 4.540 1.00 89.69 205 GLU A CA 1
ATOM 1541 C C . GLU A 1 205 ? -4.337 22.493 3.110 1.00 89.69 205 GLU A C 1
ATOM 1543 O O . GLU A 1 205 ? -4.183 21.631 2.251 1.00 89.69 205 GLU A O 1
ATOM 1548 N N . SER A 1 206 ? -4.920 23.658 2.808 1.00 87.56 206 SER A N 1
ATOM 1549 C CA . SER A 1 206 ? -5.526 23.943 1.496 1.00 87.56 206 SER A CA 1
ATOM 1550 C C . SER A 1 206 ? -4.565 23.800 0.309 1.00 87.56 206 SER A C 1
ATOM 1552 O O . SER A 1 206 ? -4.993 23.419 -0.775 1.00 87.56 206 SER A O 1
ATOM 1554 N N . HIS A 1 207 ? -3.270 24.070 0.497 1.00 90.12 207 HIS A N 1
ATOM 1555 C CA . HIS A 1 207 ? -2.254 23.920 -0.549 1.00 90.12 207 HIS A CA 1
ATOM 1556 C C . HIS A 1 207 ? -1.892 22.449 -0.835 1.00 90.12 207 HIS A C 1
ATOM 1558 O O . HIS A 1 207 ? -1.308 22.136 -1.874 1.00 90.12 207 HIS A O 1
ATOM 1564 N N . GLU A 1 208 ? -2.257 21.546 0.075 1.00 91.12 208 GLU A N 1
ATOM 1565 C CA . GLU A 1 208 ? -2.065 20.100 -0.029 1.00 91.12 208 GLU A CA 1
ATOM 1566 C C . GLU A 1 208 ? -3.294 19.400 -0.618 1.00 91.12 208 GLU A C 1
ATOM 1568 O O . GLU A 1 208 ? -3.355 18.170 -0.626 1.00 91.12 208 GLU A O 1
ATOM 1573 N N . VAL A 1 209 ? -4.276 20.171 -1.095 1.00 91.56 209 VAL A N 1
ATOM 1574 C CA . VAL A 1 209 ? -5.559 19.680 -1.597 1.00 91.56 209 VAL A CA 1
ATOM 1575 C C . VAL A 1 209 ? -5.692 19.970 -3.085 1.00 91.56 209 VAL A C 1
ATOM 1577 O O . VAL A 1 209 ? -5.282 21.023 -3.577 1.00 91.56 209 VAL A O 1
ATOM 1580 N N . ILE A 1 210 ? -6.261 19.017 -3.816 1.00 89.12 210 ILE A N 1
ATOM 1581 C CA . ILE A 1 210 ? -6.598 19.154 -5.228 1.00 89.12 210 ILE A CA 1
ATOM 1582 C C . ILE A 1 210 ? -8.084 18.898 -5.465 1.00 89.12 210 ILE A C 1
ATOM 1584 O O . ILE A 1 210 ? -8.672 18.072 -4.767 1.00 89.12 210 ILE A O 1
ATOM 1588 N N . PRO A 1 211 ? -8.675 19.538 -6.493 1.00 85.69 211 PRO A N 1
ATOM 1589 C CA . PRO A 1 211 ? -10.038 19.235 -6.898 1.00 85.69 211 PRO A CA 1
ATOM 1590 C C . PRO A 1 211 ? -10.192 17.756 -7.237 1.00 85.69 211 PRO A C 1
ATOM 1592 O O . PRO A 1 211 ? -9.299 17.170 -7.864 1.00 85.69 211 PRO A O 1
ATOM 1595 N N 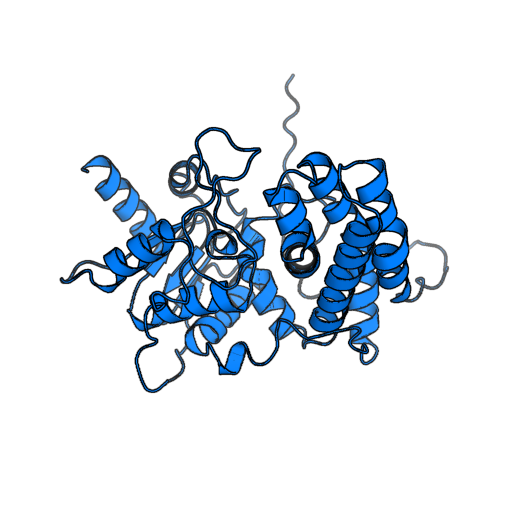. ASP A 1 212 ? -11.346 17.189 -6.892 1.00 79.75 212 ASP A N 1
ATOM 1596 C CA . ASP A 1 212 ? -11.659 15.796 -7.196 1.00 79.75 212 ASP A CA 1
ATOM 1597 C C . ASP A 1 212 ? -11.534 15.527 -8.700 1.00 79.75 212 ASP A C 1
ATOM 1599 O O . ASP A 1 212 ? -12.127 16.204 -9.549 1.00 79.75 212 ASP A O 1
ATOM 1603 N N . ARG A 1 213 ? -10.772 14.489 -9.044 1.00 71.81 213 ARG A N 1
ATOM 1604 C CA . ARG A 1 213 ? -10.632 14.023 -10.424 1.00 71.81 213 ARG A CA 1
ATOM 1605 C C . ARG A 1 213 ? -11.416 12.736 -10.606 1.00 71.81 213 ARG A C 1
ATOM 1607 O O . ARG A 1 213 ? -11.467 11.885 -9.729 1.00 71.81 213 ARG A O 1
ATOM 1614 N N . ARG A 1 214 ? -12.026 12.575 -11.779 1.00 66.44 214 ARG A N 1
ATOM 1615 C CA . ARG A 1 214 ? -12.642 11.309 -12.188 1.00 66.44 214 ARG A CA 1
ATOM 1616 C C . ARG A 1 214 ? -11.733 10.623 -13.190 1.00 66.44 214 ARG A C 1
ATOM 1618 O O . ARG A 1 214 ? -11.310 11.247 -14.164 1.00 66.44 214 ARG A O 1
ATOM 1625 N N . ALA A 1 215 ? -11.460 9.343 -12.968 1.00 63.09 215 ALA A N 1
ATOM 1626 C CA . ALA A 1 215 ? -10.787 8.532 -13.971 1.00 63.09 215 ALA A CA 1
ATOM 1627 C C . ALA A 1 215 ? -11.638 8.464 -15.242 1.00 63.09 215 ALA A C 1
ATOM 1629 O O . ALA A 1 215 ? -12.854 8.274 -15.181 1.00 63.09 215 ALA A O 1
ATOM 1630 N N . LYS A 1 216 ? -10.991 8.584 -16.405 1.00 61.19 216 LYS A N 1
ATOM 1631 C CA . LYS A 1 216 ? -11.686 8.589 -17.704 1.00 61.19 216 LYS A CA 1
ATOM 1632 C C . LYS A 1 216 ? -12.386 7.264 -18.025 1.00 61.19 216 LYS A C 1
ATOM 1634 O O . LYS A 1 216 ? -13.320 7.253 -18.818 1.00 61.19 216 LYS A O 1
ATOM 1639 N N . HIS A 1 217 ? -11.953 6.177 -17.388 1.00 55.62 217 HIS A N 1
ATOM 1640 C CA . HIS A 1 217 ? -12.371 4.807 -17.691 1.00 55.62 217 HIS A CA 1
ATOM 1641 C C . HIS A 1 217 ? -13.453 4.241 -16.761 1.00 55.62 217 HIS A C 1
ATOM 1643 O O . HIS A 1 217 ? -13.862 3.097 -16.945 1.00 55.62 217 HIS A O 1
ATOM 1649 N N . THR A 1 218 ? -13.950 5.017 -15.789 1.00 50.97 218 THR A N 1
ATOM 1650 C CA . THR A 1 218 ? -14.934 4.524 -14.808 1.00 50.97 218 THR A CA 1
ATOM 1651 C C . THR A 1 218 ? -16.195 5.395 -14.802 1.00 50.97 218 THR A C 1
ATOM 1653 O O . THR A 1 218 ? -16.214 6.452 -14.165 1.00 50.97 218 THR A O 1
ATOM 1656 N N . PRO A 1 219 ? -17.282 4.976 -15.478 1.00 43.31 219 PRO A N 1
ATOM 1657 C CA . PRO A 1 219 ? -18.572 5.644 -15.361 1.00 43.31 219 PRO A CA 1
ATOM 1658 C C . PRO A 1 219 ? -19.101 5.521 -13.922 1.00 43.31 219 PRO A C 1
ATOM 1660 O O . PRO A 1 219 ? -19.335 4.419 -13.438 1.00 43.31 219 PRO A O 1
ATOM 1663 N N . GLY A 1 220 ? -19.301 6.653 -13.239 1.00 45.22 220 GLY A N 1
ATOM 1664 C CA . GLY A 1 220 ? -20.053 6.719 -11.976 1.00 45.22 220 GLY A CA 1
ATOM 1665 C C . GLY A 1 220 ? -19.259 6.590 -10.670 1.00 45.22 220 GLY A C 1
ATOM 1666 O O . GLY A 1 220 ? -19.873 6.662 -9.612 1.00 45.22 220 GLY A O 1
ATOM 1667 N N . GLY A 1 221 ? -17.928 6.459 -10.710 1.00 47.50 221 GLY A N 1
ATOM 1668 C CA . GLY A 1 221 ? -17.079 6.447 -9.509 1.00 47.50 221 GLY A CA 1
ATOM 1669 C C . GLY A 1 221 ? -16.094 7.617 -9.470 1.00 47.50 221 GLY A C 1
ATOM 1670 O O . GLY A 1 221 ? -15.428 7.902 -10.465 1.00 47.50 221 GLY A O 1
ATOM 1671 N N . THR A 1 222 ? -15.961 8.280 -8.319 1.00 51.47 222 THR A N 1
ATOM 1672 C CA . THR A 1 222 ? -14.813 9.158 -8.048 1.00 51.47 222 THR A CA 1
ATOM 1673 C C . THR A 1 222 ? -13.615 8.254 -7.756 1.00 51.47 222 THR A C 1
ATOM 1675 O O . THR A 1 222 ? -13.491 7.716 -6.660 1.00 51.47 222 THR A O 1
ATOM 1678 N N . LEU A 1 223 ? -12.778 7.989 -8.763 1.00 55.38 223 LEU A N 1
ATOM 1679 C CA . LEU A 1 223 ? -11.482 7.353 -8.532 1.00 55.38 223 LEU A CA 1
ATOM 1680 C C . LEU A 1 223 ? -10.490 8.459 -8.178 1.00 55.38 223 LEU A C 1
ATOM 1682 O O . LEU A 1 223 ? -10.224 9.315 -9.012 1.00 55.38 223 LEU A O 1
ATOM 1686 N N . PHE A 1 224 ? -9.970 8.435 -6.958 1.00 63.41 224 PHE A N 1
ATOM 1687 C CA . PHE A 1 224 ? -8.966 9.384 -6.487 1.00 63.41 224 PHE A CA 1
ATOM 1688 C C . PHE A 1 224 ? -7.605 9.112 -7.138 1.00 63.41 224 PHE A C 1
ATOM 1690 O O . PHE A 1 224 ? -7.253 7.946 -7.372 1.00 63.41 224 PHE A O 1
ATOM 1697 N N . ASP A 1 225 ? -6.832 10.167 -7.427 1.00 68.31 225 ASP A N 1
ATOM 1698 C CA . ASP A 1 225 ? -5.458 9.994 -7.909 1.00 68.31 225 ASP A CA 1
ATOM 1699 C C . ASP A 1 225 ? -4.653 9.313 -6.804 1.00 68.31 225 ASP A C 1
ATOM 1701 O O . ASP A 1 225 ? -4.343 9.874 -5.749 1.00 68.31 225 ASP A O 1
ATOM 1705 N N . SER A 1 226 ? -4.371 8.035 -7.033 1.00 75.44 226 SER A N 1
ATOM 1706 C CA . SER A 1 226 ? -3.804 7.195 -5.996 1.00 75.44 226 SER A CA 1
ATOM 1707 C C . SER A 1 226 ? -2.299 7.419 -5.844 1.00 75.44 226 SER A C 1
ATOM 1709 O O . SER A 1 226 ? -1.734 6.926 -4.880 1.00 75.44 226 SER A O 1
ATOM 1711 N N . VAL A 1 227 ? -1.623 8.140 -6.745 1.00 83.38 227 VAL A N 1
ATOM 1712 C CA . VAL A 1 227 ? -0.165 8.357 -6.668 1.00 83.38 227 VAL A CA 1
ATOM 1713 C C . VAL A 1 227 ? 0.229 9.811 -6.400 1.00 83.38 227 VAL A C 1
ATOM 1715 O O . VAL A 1 227 ? 1.359 10.042 -5.953 1.00 83.38 227 VAL A O 1
ATOM 1718 N N . ASP A 1 228 ? -0.676 10.775 -6.608 1.00 86.62 228 ASP A N 1
ATOM 1719 C CA . ASP A 1 228 ? -0.464 12.171 -6.201 1.00 86.62 228 ASP A CA 1
ATOM 1720 C C . ASP A 1 228 ? -0.261 12.252 -4.669 1.00 86.62 228 ASP A C 1
ATOM 1722 O O . ASP A 1 228 ? -1.030 11.656 -3.903 1.00 86.62 228 ASP A O 1
ATOM 1726 N N . PRO A 1 229 ? 0.789 12.947 -4.188 1.00 89.75 229 PRO A N 1
ATOM 1727 C CA . PRO A 1 229 ? 1.021 13.125 -2.755 1.00 89.75 229 PRO A CA 1
ATOM 1728 C C . PRO A 1 229 ? -0.041 13.997 -2.060 1.00 89.75 229 PRO A C 1
ATOM 1730 O O . PRO A 1 229 ? -0.139 13.954 -0.835 1.00 89.75 229 PRO A O 1
ATOM 1733 N N . ARG A 1 230 ? -0.826 14.781 -2.810 1.00 92.06 230 ARG A N 1
ATOM 1734 C CA . ARG A 1 230 ? -1.881 15.666 -2.292 1.00 92.06 230 ARG A CA 1
ATOM 1735 C C . ARG A 1 230 ? -3.195 14.929 -2.066 1.00 92.06 230 ARG A C 1
ATOM 1737 O O . ARG A 1 230 ? -3.403 13.827 -2.569 1.00 92.06 230 ARG A O 1
ATOM 1744 N N . PHE A 1 231 ? -4.095 15.545 -1.313 1.00 91.19 231 PHE A N 1
ATOM 1745 C CA . PHE A 1 231 ? -5.400 15.003 -0.950 1.00 91.19 231 PHE A CA 1
ATOM 1746 C C . PHE A 1 231 ? -6.492 15.493 -1.894 1.00 91.19 231 PHE A C 1
ATOM 1748 O O . PHE A 1 231 ? -6.540 16.664 -2.252 1.00 91.19 231 PHE A O 1
ATOM 1755 N N . ASP A 1 232 ? -7.392 14.599 -2.266 1.00 89.62 232 ASP A N 1
ATOM 1756 C CA . ASP A 1 232 ? -8.617 14.948 -2.972 1.00 89.62 232 ASP A CA 1
ATOM 1757 C C . ASP A 1 232 ? -9.611 15.601 -1.990 1.00 89.62 232 ASP A C 1
ATOM 1759 O O . ASP A 1 232 ? -9.659 15.232 -0.809 1.00 89.62 232 ASP A O 1
ATOM 1763 N N . GLU A 1 233 ? -10.389 16.580 -2.460 1.00 89.44 233 GLU A N 1
ATOM 1764 C CA . GLU A 1 233 ? -11.315 17.371 -1.634 1.00 89.44 233 GLU A CA 1
ATOM 1765 C C . GLU A 1 233 ? -12.341 16.503 -0.897 1.00 89.44 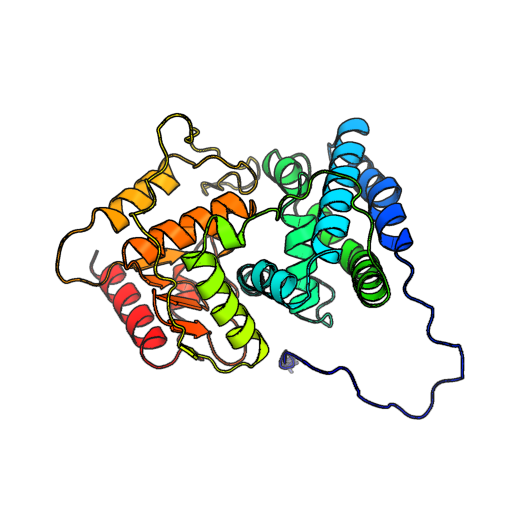233 GLU A C 1
ATOM 1767 O O . GLU A 1 233 ? -12.506 16.643 0.319 1.00 89.44 233 GLU A O 1
ATOM 1772 N N . GLU A 1 234 ? -12.996 15.574 -1.596 1.00 86.94 234 GLU A N 1
ATOM 1773 C CA . GLU A 1 234 ? -14.011 14.705 -0.995 1.00 86.94 234 GLU A CA 1
ATOM 1774 C C . GLU A 1 234 ? -13.400 13.753 0.040 1.00 86.94 234 GLU A C 1
ATOM 1776 O O . GLU A 1 234 ? -13.973 13.533 1.109 1.00 86.94 234 GLU A O 1
ATOM 1781 N N . PHE A 1 235 ? -12.205 13.227 -0.234 1.00 88.44 235 PHE A N 1
ATOM 1782 C CA . PHE A 1 235 ? -11.510 12.350 0.704 1.00 88.44 235 PHE A CA 1
ATOM 1783 C C . PHE A 1 235 ? -11.109 13.103 1.982 1.00 88.44 235 PHE A C 1
ATOM 1785 O O . PHE A 1 235 ? -11.346 12.619 3.091 1.00 88.44 235 PHE A O 1
ATOM 1792 N N . LEU A 1 236 ? -10.578 14.324 1.854 1.00 91.31 236 LEU A N 1
ATOM 1793 C CA . LEU A 1 236 ? -10.267 15.163 3.012 1.00 91.31 236 LEU A CA 1
ATOM 1794 C C . LEU A 1 236 ? -11.526 15.561 3.791 1.00 91.31 236 LEU A C 1
ATOM 1796 O O . LEU A 1 236 ? -11.499 15.596 5.022 1.00 91.31 236 LEU A O 1
ATOM 1800 N N . ARG A 1 237 ? -12.640 15.837 3.105 1.00 90.88 237 ARG A N 1
ATOM 1801 C CA . ARG A 1 237 ? -13.924 16.124 3.755 1.00 90.88 237 ARG A CA 1
ATOM 1802 C C . ARG A 1 237 ? -14.373 14.951 4.628 1.00 90.88 237 ARG A C 1
ATOM 1804 O O . ARG A 1 237 ? -14.773 15.173 5.767 1.00 90.88 237 ARG A O 1
ATOM 1811 N N . GLN A 1 238 ? -14.273 13.717 4.130 1.00 90.50 238 GLN A N 1
ATOM 1812 C CA . GLN A 1 238 ? -14.599 12.514 4.905 1.00 90.50 238 GLN A CA 1
ATOM 1813 C C . GLN A 1 238 ? -13.670 12.335 6.113 1.00 90.50 238 GLN A C 1
ATOM 1815 O O . GLN A 1 238 ? -14.146 12.016 7.202 1.00 90.50 238 GLN A O 1
ATOM 1820 N N . LEU A 1 239 ? -12.364 12.583 5.947 1.00 92.25 239 LEU A N 1
ATOM 1821 C CA . LEU A 1 239 ? -11.405 12.545 7.057 1.00 92.25 239 LEU A CA 1
ATOM 1822 C C . LEU A 1 239 ? -11.748 13.569 8.145 1.00 92.25 239 LEU A C 1
ATOM 1824 O O . LEU A 1 239 ? -11.753 13.224 9.322 1.00 92.25 239 LEU A O 1
ATOM 1828 N N . ARG A 1 240 ? -12.085 14.807 7.766 1.00 93.00 240 ARG A N 1
ATOM 1829 C CA . ARG A 1 240 ? -12.490 15.854 8.719 1.00 93.00 240 ARG A CA 1
ATOM 1830 C C . ARG A 1 240 ? -13.727 15.448 9.509 1.00 93.00 240 ARG A C 1
ATOM 1832 O O . ARG A 1 240 ? -13.707 15.511 10.728 1.00 93.00 240 ARG A O 1
ATOM 1839 N N . VAL A 1 241 ? -14.759 14.942 8.829 1.00 92.19 241 VAL A N 1
ATOM 1840 C CA . VAL A 1 241 ? -16.002 14.506 9.487 1.00 92.19 241 VAL A CA 1
ATOM 1841 C C . VAL A 1 241 ? -15.741 13.453 10.565 1.00 92.19 241 VAL A C 1
ATOM 1843 O O . VAL A 1 241 ? -16.307 13.565 11.646 1.00 92.19 241 VAL A O 1
ATOM 1846 N N . VAL A 1 242 ? -14.895 12.447 10.305 1.00 92.31 242 VAL A N 1
ATOM 1847 C CA . VAL A 1 242 ? -14.623 11.404 11.312 1.00 92.31 242 VAL A CA 1
ATOM 1848 C C . VAL A 1 242 ? -13.734 11.912 12.449 1.00 92.31 242 VAL A C 1
ATOM 1850 O O . VAL A 1 242 ? -13.909 11.511 13.595 1.00 92.31 242 VAL A O 1
ATOM 1853 N N . VAL A 1 243 ? -12.778 12.791 12.145 1.00 90.69 243 VAL A N 1
ATOM 1854 C CA . VAL A 1 243 ? -11.821 13.327 13.123 1.00 90.69 243 VAL A CA 1
ATOM 1855 C C . VAL A 1 243 ? -12.518 14.277 14.087 1.00 90.69 243 VAL A C 1
ATOM 1857 O O . VAL A 1 243 ? -12.382 14.111 15.302 1.00 90.69 243 VAL A O 1
ATOM 1860 N N . ASP A 1 244 ? -13.321 15.188 13.543 1.00 89.88 244 ASP A N 1
ATOM 1861 C CA . ASP A 1 244 ? -14.067 16.215 14.274 1.00 89.88 244 ASP A CA 1
ATOM 1862 C C . ASP A 1 244 ? -15.349 15.663 14.921 1.00 89.88 244 ASP A C 1
ATOM 1864 O O . ASP A 1 244 ? -16.074 16.397 15.587 1.00 89.88 244 ASP A O 1
ATOM 1868 N N . GLN A 1 245 ? -15.667 14.377 14.725 1.00 87.69 245 GLN A N 1
ATOM 1869 C CA . GLN A 1 245 ? -16.815 13.748 15.371 1.00 87.69 245 GLN A CA 1
ATOM 1870 C C . GLN A 1 245 ? -16.647 13.805 16.897 1.00 87.69 245 GLN A C 1
ATOM 1872 O O . GLN A 1 245 ? -15.696 13.250 17.440 1.00 87.69 245 GLN A O 1
ATOM 1877 N N . ASP A 1 246 ? -17.591 14.425 17.596 1.00 81.62 246 ASP A N 1
ATOM 1878 C CA . ASP A 1 246 ? -17.618 14.463 19.059 1.00 81.62 246 ASP A CA 1
ATOM 1879 C C . ASP A 1 246 ? -18.618 13.443 19.627 1.00 81.62 246 ASP A C 1
ATOM 1881 O O . ASP A 1 246 ? -19.608 13.085 18.984 1.00 81.62 246 ASP A O 1
ATOM 1885 N N . GLY A 1 247 ? -18.366 12.985 20.857 1.00 81.69 247 GLY A N 1
ATOM 1886 C CA . GLY A 1 247 ? -19.244 12.085 21.611 1.00 81.69 247 GLY A CA 1
ATOM 1887 C C . GLY A 1 247 ? -18.597 10.755 22.007 1.00 81.69 247 GLY A C 1
ATOM 1888 O O . GLY A 1 247 ? -17.465 10.456 21.639 1.00 81.69 247 GLY A O 1
ATOM 1889 N N . ASP A 1 248 ? -19.348 9.948 22.759 1.00 80.62 248 ASP A N 1
ATOM 1890 C CA . ASP A 1 248 ? -18.878 8.665 23.312 1.00 80.62 248 ASP A CA 1
ATOM 1891 C C . ASP A 1 248 ? -18.930 7.504 22.297 1.00 80.62 248 ASP A C 1
ATOM 1893 O O . ASP A 1 248 ? -18.565 6.364 22.606 1.00 80.62 248 ASP A O 1
ATOM 1897 N N . GLU A 1 249 ? -19.419 7.753 21.079 1.00 82.75 249 GLU A N 1
ATOM 1898 C CA . GLU A 1 249 ? -19.483 6.725 20.046 1.00 82.75 249 GLU A CA 1
ATOM 1899 C C . GLU A 1 249 ? -18.105 6.453 19.415 1.00 82.75 249 GLU A C 1
ATOM 1901 O O . GLU A 1 249 ? -17.390 7.392 19.065 1.00 82.75 249 GLU A O 1
ATOM 1906 N N . PRO A 1 250 ? -17.727 5.176 19.193 1.00 85.56 250 PRO A N 1
ATOM 1907 C CA . PRO A 1 250 ? -16.505 4.833 18.479 1.00 85.56 250 PRO A CA 1
ATOM 1908 C C . PRO A 1 250 ? -16.483 5.435 17.074 1.00 85.56 250 PRO A C 1
ATOM 1910 O O . PRO A 1 250 ? -17.356 5.155 16.250 1.00 85.56 250 PRO A O 1
ATOM 1913 N N . LYS A 1 251 ? -15.432 6.200 16.785 1.00 94.19 251 LYS A N 1
ATOM 1914 C CA . LYS A 1 251 ? -15.152 6.743 15.456 1.00 94.19 251 LYS A CA 1
ATOM 1915 C C . LYS A 1 251 ? -14.677 5.618 14.544 1.00 94.19 251 LYS A C 1
ATOM 1917 O O . LYS A 1 251 ? -13.730 4.903 14.884 1.00 94.19 251 LYS A O 1
ATOM 1922 N N . VAL A 1 252 ? -15.311 5.455 13.385 1.00 94.75 252 VAL A N 1
ATOM 1923 C CA . VAL A 1 252 ? -14.948 4.415 12.412 1.00 94.75 252 VAL A CA 1
ATOM 1924 C C . VAL A 1 252 ? -14.758 5.038 11.040 1.00 94.75 252 VAL A C 1
ATOM 1926 O O . VAL A 1 252 ? -15.670 5.670 10.513 1.00 94.75 252 VAL A O 1
ATOM 1929 N N . PHE A 1 253 ? -13.597 4.801 10.433 1.00 95.62 253 PHE A N 1
ATOM 1930 C CA . PHE A 1 253 ? -13.348 5.124 9.033 1.00 95.62 253 PHE A CA 1
ATOM 1931 C C . PHE A 1 253 ? -13.319 3.835 8.215 1.00 95.62 253 PHE A C 1
ATOM 1933 O O . PHE A 1 253 ? -12.407 3.017 8.357 1.00 95.62 253 PHE A O 1
ATOM 1940 N N . PHE A 1 254 ? -14.339 3.638 7.381 1.00 94.25 254 PHE A N 1
ATOM 1941 C CA . PHE A 1 254 ? -14.494 2.423 6.588 1.00 94.25 254 PHE A CA 1
ATOM 1942 C C . PHE A 1 254 ? -14.070 2.624 5.133 1.00 94.25 254 PHE A C 1
ATOM 1944 O O . PHE A 1 254 ? -14.559 3.521 4.450 1.00 94.25 254 PHE A O 1
ATOM 1951 N N . VAL A 1 255 ? -13.212 1.731 4.641 1.00 92.56 255 VAL A N 1
ATOM 1952 C CA . VAL A 1 255 ? -12.823 1.630 3.225 1.00 92.56 255 VAL A CA 1
ATOM 1953 C C . VAL A 1 255 ? -12.820 0.171 2.785 1.00 92.56 255 VAL A C 1
ATOM 1955 O O . VAL A 1 255 ? -12.678 -0.727 3.601 1.00 92.56 255 VAL A O 1
ATOM 1958 N N . SER A 1 256 ? -12.949 -0.119 1.490 1.00 91.94 256 SER A N 1
ATOM 1959 C CA . SER A 1 256 ? -12.967 -1.517 1.033 1.00 91.94 256 SER A CA 1
ATOM 1960 C C . SER A 1 256 ? -11.633 -2.243 1.298 1.00 91.94 256 SER A C 1
ATOM 1962 O O . SER A 1 256 ? -11.658 -3.427 1.644 1.00 91.94 256 SER A O 1
ATOM 1964 N N . ALA A 1 257 ? -10.505 -1.529 1.184 1.00 93.25 257 ALA A N 1
ATOM 1965 C CA . ALA A 1 257 ? -9.131 -1.990 1.414 1.00 93.25 257 ALA A CA 1
ATOM 1966 C C . ALA A 1 257 ? -8.206 -0.821 1.798 1.00 93.25 257 ALA A C 1
ATOM 1968 O O . ALA A 1 257 ? -8.461 0.312 1.383 1.00 93.25 257 ALA A O 1
ATOM 1969 N N . LEU A 1 258 ? -7.082 -1.078 2.477 1.00 94.56 258 LEU A N 1
ATOM 1970 C CA . LEU A 1 258 ? -6.120 -0.017 2.845 1.00 94.56 258 LEU A CA 1
ATOM 1971 C C . LEU A 1 258 ? -5.458 0.682 1.647 1.00 94.56 258 LEU A C 1
ATOM 1973 O O . LEU A 1 258 ? -5.084 1.854 1.734 1.00 94.56 258 LEU A O 1
ATOM 1977 N N . SER A 1 259 ? -5.348 0.008 0.498 1.00 90.56 259 SER A N 1
ATOM 1978 C CA . SER A 1 259 ? -4.838 0.628 -0.734 1.00 90.56 259 SER A CA 1
ATOM 1979 C C . SER A 1 259 ? -5.746 1.728 -1.294 1.00 90.56 259 SER A C 1
ATOM 1981 O O . SER A 1 259 ? -5.338 2.464 -2.190 1.00 90.56 259 SER A O 1
ATOM 1983 N N . ARG A 1 260 ? -6.967 1.882 -0.756 1.00 89.75 260 ARG A N 1
ATOM 1984 C CA . ARG A 1 260 ? -7.877 2.977 -1.116 1.00 89.75 260 ARG A CA 1
ATOM 1985 C C . ARG A 1 260 ? -7.474 4.328 -0.533 1.00 89.75 260 ARG A C 1
ATOM 1987 O O . ARG A 1 260 ? -7.953 5.334 -1.038 1.00 89.75 260 ARG A O 1
ATOM 1994 N N . PHE A 1 261 ? -6.615 4.372 0.486 1.00 91.31 261 PHE A N 1
ATOM 1995 C CA . PHE A 1 261 ? -6.110 5.646 1.006 1.00 91.31 261 PHE A CA 1
ATOM 1996 C C . PHE A 1 261 ? -5.162 6.321 0.023 1.00 91.31 261 PHE A C 1
ATOM 1998 O O . PHE A 1 261 ? -5.293 7.507 -0.270 1.00 91.31 261 PHE A O 1
ATOM 2005 N N . SER A 1 262 ? -4.183 5.563 -0.464 1.00 91.62 262 SER A N 1
ATOM 2006 C CA . SER A 1 262 ? -3.247 5.992 -1.489 1.00 91.62 262 SER A CA 1
ATOM 2007 C C . SER A 1 262 ? -2.352 4.821 -1.885 1.00 91.62 262 SER A C 1
ATOM 2009 O O . SER A 1 262 ? -2.116 3.898 -1.107 1.00 91.62 262 SER A O 1
ATOM 2011 N N . ARG A 1 263 ? -1.802 4.907 -3.087 1.00 90.56 263 ARG A N 1
ATOM 2012 C CA . ARG A 1 263 ? -0.631 4.162 -3.548 1.00 90.56 263 ARG A CA 1
ATOM 2013 C C . ARG A 1 263 ? 0.671 4.943 -3.328 1.00 90.56 263 ARG A C 1
ATOM 2015 O O . ARG A 1 263 ? 1.754 4.387 -3.467 1.00 90.56 263 ARG A O 1
ATOM 2022 N N . ASN A 1 264 ? 0.605 6.219 -2.959 1.00 93.81 264 ASN A N 1
ATOM 2023 C CA . ASN A 1 264 ? 1.744 6.962 -2.437 1.00 93.81 264 ASN A CA 1
ATOM 2024 C C . ASN A 1 264 ? 1.962 6.596 -0.957 1.00 93.81 264 ASN A C 1
ATOM 2026 O O . ASN A 1 264 ? 1.090 6.847 -0.126 1.00 93.81 264 ASN A O 1
ATOM 2030 N N . ALA A 1 265 ? 3.121 6.015 -0.627 1.00 95.25 265 ALA A N 1
ATOM 2031 C CA . ALA A 1 265 ? 3.409 5.505 0.717 1.00 95.25 265 ALA A CA 1
ATOM 2032 C C . ALA A 1 265 ? 3.339 6.593 1.803 1.00 95.25 265 ALA A C 1
ATOM 2034 O O . ALA A 1 265 ? 2.758 6.352 2.858 1.00 95.25 265 ALA A O 1
ATOM 2035 N N . HIS A 1 266 ? 3.835 7.806 1.527 1.00 96.31 266 HIS A N 1
ATOM 2036 C CA . HIS A 1 266 ? 3.736 8.930 2.462 1.00 96.31 266 HIS A CA 1
ATOM 2037 C C . HIS A 1 266 ? 2.280 9.347 2.698 1.00 96.31 266 HIS A C 1
ATOM 2039 O O . HIS A 1 266 ? 1.865 9.474 3.846 1.00 96.31 266 HIS A O 1
ATOM 2045 N N . LYS A 1 267 ? 1.474 9.514 1.637 1.00 95.62 267 LYS A N 1
ATOM 2046 C CA . LYS A 1 267 ? 0.043 9.856 1.778 1.00 95.62 267 LYS A CA 1
ATOM 2047 C C . LYS A 1 267 ? -0.719 8.750 2.517 1.00 95.62 267 LYS A C 1
ATOM 2049 O O . LYS A 1 267 ? -1.496 9.056 3.415 1.00 95.62 267 LYS A O 1
ATOM 2054 N N . GLN A 1 268 ? -0.475 7.478 2.189 1.00 95.94 268 GLN A N 1
ATOM 2055 C CA . GLN A 1 268 ? -1.113 6.338 2.857 1.00 95.94 268 GLN A CA 1
ATOM 2056 C C . GLN A 1 268 ? -0.776 6.302 4.353 1.00 95.94 268 GLN A C 1
ATOM 2058 O O . GLN A 1 268 ? -1.685 6.235 5.178 1.00 95.94 268 GLN A O 1
ATOM 2063 N N . LEU A 1 269 ? 0.509 6.387 4.707 1.00 97.44 269 LEU A N 1
ATOM 2064 C CA . LEU A 1 269 ? 0.945 6.383 6.102 1.00 97.44 269 LEU A CA 1
ATOM 2065 C C . LEU A 1 269 ? 0.474 7.626 6.852 1.00 97.44 269 LEU A C 1
ATOM 2067 O O . LEU A 1 269 ? 0.036 7.491 7.985 1.00 97.44 269 LEU A O 1
ATOM 2071 N N . ARG A 1 270 ? 0.453 8.808 6.225 1.00 97.06 270 ARG A N 1
ATOM 2072 C CA . ARG A 1 270 ? -0.094 10.028 6.839 1.00 97.06 270 ARG A CA 1
ATOM 2073 C C . ARG A 1 270 ? -1.575 9.889 7.185 1.00 97.06 270 ARG A C 1
ATOM 2075 O O . ARG A 1 270 ? -1.986 10.343 8.247 1.00 97.06 270 ARG A O 1
ATOM 2082 N N . VAL A 1 271 ? -2.374 9.263 6.317 1.00 96.88 271 VAL A N 1
ATOM 2083 C CA . VAL A 1 271 ? -3.792 8.983 6.608 1.00 96.88 271 VAL A CA 1
ATOM 2084 C C . VAL A 1 271 ? -3.921 8.064 7.816 1.00 96.88 271 VAL A C 1
ATOM 2086 O O . VAL A 1 271 ? -4.684 8.362 8.729 1.00 96.88 271 VAL A O 1
ATOM 2089 N N . VAL A 1 272 ? -3.166 6.963 7.838 1.00 97.88 272 VAL A N 1
ATOM 2090 C CA . VAL A 1 272 ? -3.195 6.011 8.955 1.00 97.88 272 VAL A CA 1
ATOM 2091 C C . VAL A 1 272 ? -2.717 6.678 10.249 1.00 97.88 272 VAL A C 1
ATOM 2093 O O . VAL A 1 272 ? -3.361 6.522 11.280 1.00 97.88 272 VAL A O 1
ATOM 2096 N N . GLU A 1 273 ? -1.642 7.465 10.191 1.00 97.75 273 GLU A N 1
ATOM 2097 C CA . GLU A 1 273 ? -1.075 8.208 11.324 1.00 97.75 273 GLU A CA 1
ATOM 2098 C C . GLU A 1 273 ? -2.126 9.128 11.938 1.00 97.75 273 GLU A C 1
ATOM 2100 O O . GLU A 1 273 ? -2.351 9.099 13.146 1.00 97.75 273 GLU A O 1
ATOM 2105 N N . LEU A 1 274 ? -2.808 9.895 11.086 1.00 96.69 274 LEU A N 1
ATOM 2106 C CA . LEU A 1 274 ? -3.838 10.838 11.487 1.00 96.69 274 LEU A CA 1
ATOM 2107 C C . LEU A 1 274 ? -5.036 10.130 12.123 1.00 96.69 274 LEU A C 1
ATOM 2109 O O . LEU A 1 274 ? -5.450 10.487 13.222 1.00 96.69 274 LEU A O 1
ATOM 2113 N N . LEU A 1 275 ? -5.562 9.089 11.478 1.00 96.88 275 LEU A N 1
ATOM 2114 C CA . LEU A 1 275 ? -6.704 8.342 12.003 1.00 96.88 275 LEU A CA 1
ATOM 2115 C C . LEU A 1 275 ? -6.381 7.685 13.353 1.00 96.88 275 LEU A C 1
ATOM 2117 O O . LEU A 1 275 ? -7.169 7.803 14.289 1.00 96.88 275 LEU A O 1
ATOM 2121 N N . LEU A 1 276 ? -5.210 7.057 13.488 1.00 96.56 276 LEU A N 1
ATOM 2122 C CA . LEU A 1 276 ? -4.798 6.430 14.745 1.00 96.56 276 LEU A CA 1
ATOM 2123 C C . LEU A 1 276 ? -4.547 7.458 15.852 1.00 96.56 276 LEU A C 1
ATOM 2125 O O . LEU A 1 276 ? -4.915 7.207 16.995 1.00 96.56 276 LEU A O 1
ATOM 2129 N N . ALA A 1 277 ? -3.953 8.611 15.539 1.00 95.50 277 ALA A N 1
ATOM 2130 C CA . ALA A 1 277 ? -3.723 9.660 16.530 1.00 95.50 277 ALA A CA 1
ATOM 2131 C C . ALA A 1 277 ? -5.038 10.249 17.079 1.00 95.50 277 ALA A C 1
ATOM 2133 O O . ALA A 1 277 ? -5.101 10.619 18.248 1.00 95.50 277 ALA A O 1
ATOM 2134 N N . HIS A 1 278 ? -6.096 10.271 16.263 1.00 93.81 278 HIS A N 1
ATOM 2135 C CA . HIS A 1 278 ? -7.443 10.697 16.655 1.00 93.81 278 HIS A CA 1
ATOM 2136 C C . HIS A 1 278 ? -8.329 9.560 17.198 1.00 93.81 278 HIS A C 1
ATOM 2138 O O . HIS A 1 278 ? -9.550 9.718 17.265 1.00 93.81 278 HIS A O 1
ATOM 2144 N N . GLU A 1 279 ? -7.739 8.420 17.582 1.00 94.12 279 GLU A N 1
ATOM 2145 C CA . GLU A 1 279 ? -8.450 7.252 18.127 1.00 94.12 279 GLU A CA 1
ATOM 2146 C C . GLU A 1 279 ? -9.545 6.701 17.185 1.00 94.12 279 GLU A C 1
ATOM 2148 O O . GLU A 1 279 ? -10.522 6.078 17.612 1.00 94.12 279 GLU A O 1
ATOM 2153 N N . VAL A 1 280 ? -9.391 6.906 15.872 1.00 96.12 280 VAL A N 1
ATOM 2154 C CA . VAL A 1 280 ? -10.320 6.396 14.861 1.00 96.12 280 VAL A CA 1
ATOM 2155 C C . VAL A 1 280 ? -9.995 4.940 14.546 1.00 96.12 280 VAL A C 1
ATOM 2157 O O . VAL A 1 280 ? -8.868 4.584 14.200 1.00 96.12 280 VAL A O 1
ATOM 2160 N N . THR A 1 281 ? -11.011 4.079 14.610 1.00 97.62 281 THR A N 1
ATOM 2161 C CA . THR A 1 281 ? -10.902 2.696 14.138 1.00 97.62 281 THR A CA 1
ATOM 2162 C C . THR A 1 281 ? -10.935 2.677 12.616 1.00 97.62 281 THR A C 1
ATOM 2164 O O . THR A 1 281 ? -11.942 3.036 12.004 1.00 97.62 281 THR A O 1
ATOM 2167 N N . ILE A 1 282 ? -9.861 2.206 11.991 1.00 98.31 282 ILE A N 1
ATOM 2168 C CA . ILE A 1 282 ? -9.839 1.968 10.548 1.00 98.31 282 ILE A CA 1
ATOM 2169 C C . ILE A 1 282 ? -10.402 0.576 10.310 1.00 98.31 282 ILE A C 1
ATOM 2171 O O . ILE A 1 282 ? -9.857 -0.410 10.807 1.00 98.31 282 ILE A O 1
ATOM 2175 N N . LEU A 1 283 ? -11.485 0.487 9.547 1.00 97.56 283 LEU A N 1
ATOM 2176 C CA . LEU A 1 283 ? -12.112 -0.781 9.203 1.00 97.56 283 LEU A CA 1
ATOM 2177 C C . LEU A 1 283 ? -12.020 -1.007 7.698 1.00 97.56 283 LEU A C 1
ATOM 2179 O O . LEU A 1 283 ? -12.360 -0.130 6.903 1.00 97.56 283 LEU A O 1
ATOM 2183 N N . THR A 1 284 ? -11.603 -2.205 7.309 1.00 96.31 284 THR A N 1
ATOM 2184 C CA . THR A 1 284 ? -11.681 -2.672 5.929 1.00 96.31 284 THR A CA 1
ATOM 2185 C C . THR A 1 284 ? -12.510 -3.940 5.812 1.00 96.31 284 THR A C 1
ATOM 2187 O O . THR A 1 284 ? -13.090 -4.432 6.781 1.00 96.31 284 THR A O 1
ATOM 2190 N N . THR A 1 285 ? -12.589 -4.492 4.601 1.00 94.12 285 THR A N 1
ATOM 2191 C CA . THR A 1 285 ? -13.211 -5.801 4.386 1.00 94.12 285 THR A CA 1
ATOM 2192 C C . THR A 1 285 ? -12.513 -6.907 5.191 1.00 94.12 285 THR A C 1
ATOM 2194 O O . THR A 1 285 ? -13.162 -7.887 5.582 1.00 94.12 285 THR A O 1
ATOM 2197 N N . ASN A 1 286 ? -11.202 -6.784 5.427 1.00 96.31 286 ASN A N 1
ATOM 2198 C CA . ASN A 1 286 ? -10.401 -7.833 6.057 1.00 96.31 286 ASN A CA 1
ATOM 2199 C C . ASN A 1 286 ? -9.632 -7.405 7.293 1.00 96.31 286 ASN A C 1
ATOM 2201 O O . ASN A 1 286 ? -9.202 -8.293 8.032 1.00 96.31 286 ASN A O 1
ATOM 2205 N N . TYR A 1 287 ? -9.454 -6.110 7.527 1.00 97.81 287 TYR A N 1
ATOM 2206 C CA . TYR A 1 287 ? -8.645 -5.587 8.614 1.00 97.81 287 TYR A CA 1
ATOM 2207 C C . TYR A 1 287 ? -9.458 -4.678 9.527 1.00 97.81 287 TYR A C 1
ATOM 2209 O O . TYR A 1 287 ? -10.364 -3.974 9.091 1.00 97.81 287 TYR A O 1
ATOM 2217 N N . MET A 1 288 ? -9.083 -4.654 10.799 1.00 98.38 288 MET A N 1
ATOM 2218 C CA . MET A 1 288 ? -9.457 -3.588 11.720 1.00 98.38 288 MET A CA 1
ATOM 2219 C C . MET A 1 288 ? -8.188 -3.105 12.413 1.00 98.38 288 MET A C 1
ATOM 2221 O O . MET A 1 288 ? -7.520 -3.897 13.077 1.00 98.38 288 MET A O 1
ATOM 2225 N N . LEU A 1 289 ? -7.855 -1.828 12.245 1.00 98.56 289 LEU A N 1
ATOM 2226 C CA . LEU A 1 289 ? -6.697 -1.187 12.860 1.00 98.56 289 LEU A CA 1
ATOM 2227 C C . LEU A 1 289 ? -7.193 -0.221 13.931 1.00 98.56 289 LEU A C 1
ATOM 2229 O O . LEU A 1 289 ? -8.069 0.610 13.674 1.00 98.56 289 LEU A O 1
ATOM 2233 N N . ARG A 1 290 ? -6.632 -0.336 15.129 1.00 97.19 290 ARG A N 1
ATOM 2234 C CA . ARG A 1 290 ? -6.880 0.557 16.260 1.00 97.19 290 ARG A CA 1
ATOM 2235 C C . ARG A 1 290 ? -5.548 0.954 16.875 1.00 97.19 290 ARG A C 1
ATOM 2237 O O . ARG A 1 290 ? -4.581 0.228 16.676 1.00 97.19 290 ARG A O 1
ATOM 2244 N N . PRO A 1 291 ? -5.487 2.022 17.682 1.00 94.25 291 PRO A N 1
ATOM 2245 C CA . PRO A 1 291 ? -4.225 2.528 18.228 1.00 94.25 291 PRO A CA 1
ATOM 2246 C C . PRO A 1 291 ? -3.371 1.508 18.992 1.00 94.25 291 PRO A C 1
ATOM 2248 O O . PRO A 1 291 ? -2.168 1.717 19.132 1.00 94.25 291 PRO A O 1
ATOM 2251 N N . HIS A 1 292 ? -3.951 0.410 19.484 1.00 95.69 292 HIS A N 1
ATOM 2252 C CA . HIS A 1 292 ? -3.248 -0.580 20.312 1.00 95.69 292 HIS A CA 1
ATOM 2253 C C . HIS A 1 292 ? -3.376 -2.022 19.831 1.00 95.69 292 HIS A C 1
ATOM 2255 O O . HIS A 1 292 ? -2.772 -2.918 20.420 1.00 95.69 292 HIS A O 1
ATOM 2261 N N . ASP A 1 293 ? -4.174 -2.279 18.797 1.00 97.69 293 ASP A N 1
ATOM 2262 C CA . ASP A 1 293 ? -4.264 -3.613 18.231 1.00 97.69 293 ASP A CA 1
ATOM 2263 C C . ASP A 1 293 ? -4.688 -3.607 16.769 1.00 97.69 293 ASP A C 1
ATOM 2265 O O . ASP A 1 293 ? -5.291 -2.669 16.244 1.00 97.69 293 ASP A O 1
ATOM 2269 N N . VAL A 1 294 ? -4.343 -4.698 16.105 1.00 98.38 294 VAL A N 1
ATOM 2270 C CA . VAL A 1 294 ? -4.754 -4.983 14.740 1.00 98.38 294 VAL A CA 1
ATOM 2271 C C . VAL A 1 294 ? -5.479 -6.312 14.710 1.00 98.38 294 VAL A C 1
ATOM 2273 O O . VAL A 1 294 ? -5.160 -7.247 15.449 1.00 98.38 294 VAL A O 1
ATOM 2276 N N . TRP A 1 295 ? -6.467 -6.402 13.834 1.00 98.38 295 TRP A N 1
ATOM 2277 C CA . TRP A 1 295 ? -7.226 -7.614 13.591 1.00 98.38 295 TRP A CA 1
ATOM 2278 C C . TRP A 1 295 ? -7.218 -7.914 12.108 1.00 98.38 295 TRP A C 1
ATOM 2280 O O . TRP A 1 295 ? -7.444 -7.030 11.287 1.00 98.38 295 TRP A O 1
ATOM 2290 N N . VAL A 1 296 ? -7.030 -9.184 11.781 1.00 97.56 296 VAL A N 1
ATOM 2291 C CA . VAL A 1 296 ? -7.040 -9.699 10.416 1.00 97.56 296 VAL A CA 1
ATOM 2292 C C . VAL A 1 296 ? -8.093 -10.795 10.330 1.00 97.56 296 VAL A C 1
ATOM 2294 O O . VAL A 1 296 ? -8.260 -11.608 11.243 1.00 97.56 296 VAL A O 1
ATOM 2297 N N . ARG A 1 297 ? -8.858 -10.806 9.241 1.00 96.12 297 ARG A N 1
ATOM 2298 C CA . ARG A 1 297 ? -9.762 -11.907 8.916 1.00 96.12 297 ARG A CA 1
ATOM 2299 C C . ARG A 1 297 ? -8.958 -13.204 8.836 1.00 96.12 297 ARG A C 1
ATOM 2301 O O . ARG A 1 297 ? -8.043 -13.304 8.032 1.00 96.12 297 ARG A O 1
ATOM 2308 N N . ARG A 1 298 ? -9.344 -14.202 9.630 1.00 92.44 298 ARG A N 1
ATOM 2309 C CA . ARG A 1 298 ? -8.711 -15.526 9.599 1.00 92.44 298 ARG A CA 1
ATOM 2310 C C . ARG A 1 298 ? -9.104 -16.309 8.356 1.00 92.44 298 ARG A C 1
ATOM 2312 O O . ARG A 1 298 ? -10.267 -16.263 7.938 1.00 92.44 298 ARG A O 1
ATOM 2319 N N . GLY A 1 299 ? -8.165 -17.104 7.853 1.00 88.38 299 GLY A N 1
ATOM 2320 C CA . GLY A 1 299 ? -8.364 -17.933 6.671 1.00 88.38 299 GLY A CA 1
ATOM 2321 C C . GLY A 1 299 ? -8.411 -17.103 5.390 1.00 88.38 299 GLY A C 1
ATOM 2322 O O . GLY A 1 299 ? -7.667 -16.141 5.221 1.00 88.38 299 GLY A O 1
ATOM 2323 N N . THR A 1 300 ? -9.276 -17.480 4.447 1.00 86.25 300 THR A N 1
ATOM 2324 C CA . THR A 1 300 ? -9.325 -16.808 3.145 1.00 86.25 300 THR A CA 1
ATOM 2325 C C . THR A 1 300 ? -9.835 -15.377 3.284 1.00 86.25 300 THR A C 1
ATOM 2327 O O . THR A 1 300 ? -10.983 -15.142 3.675 1.00 86.25 300 THR A O 1
ATOM 2330 N N . LEU A 1 301 ? -8.983 -14.422 2.911 1.00 90.56 301 LEU A N 1
ATOM 2331 C CA . LEU A 1 301 ? -9.366 -13.023 2.812 1.00 90.56 301 LEU A CA 1
ATOM 2332 C C . LEU A 1 301 ? -10.522 -12.857 1.801 1.00 90.56 301 LEU A C 1
ATOM 2334 O O . LEU A 1 301 ? -10.668 -13.614 0.840 1.00 90.56 301 LEU A O 1
ATOM 2338 N N . VAL A 1 302 ? -11.379 -11.868 2.018 1.00 92.50 302 VAL A N 1
ATOM 2339 C CA . VAL A 1 302 ? -12.487 -11.526 1.124 1.00 92.50 302 VAL A CA 1
ATOM 2340 C C . VAL A 1 302 ? -12.034 -10.416 0.189 1.00 92.50 302 VAL A C 1
ATOM 2342 O O . VAL A 1 302 ? -11.568 -9.373 0.642 1.00 92.50 302 VAL A O 1
ATOM 2345 N N . LYS A 1 303 ? -12.215 -10.630 -1.117 1.00 91.75 303 LYS A N 1
ATOM 2346 C CA . LYS A 1 303 ? -11.921 -9.632 -2.146 1.00 91.75 303 LYS A CA 1
ATOM 2347 C C . LYS A 1 303 ? -12.702 -8.329 -1.888 1.00 91.75 303 LYS A C 1
ATOM 2349 O O . LYS A 1 303 ? -13.935 -8.378 -1.874 1.00 91.75 303 LYS A O 1
ATOM 2354 N N . PRO A 1 304 ? -12.017 -7.188 -1.724 1.00 88.44 304 PRO A N 1
ATOM 2355 C CA . PRO A 1 304 ? -12.636 -5.874 -1.642 1.00 88.44 304 PRO A CA 1
ATOM 2356 C C . PRO A 1 304 ? -13.399 -5.518 -2.918 1.00 88.44 304 PRO A C 1
ATOM 2358 O O . PRO A 1 304 ? -12.935 -5.789 -4.027 1.00 88.44 304 PRO A O 1
ATOM 2361 N N . ASP A 1 305 ? -14.536 -4.847 -2.761 1.00 87.12 305 ASP A N 1
ATOM 2362 C CA . ASP A 1 305 ? -15.284 -4.249 -3.865 1.00 87.12 305 ASP A CA 1
ATOM 2363 C C . ASP A 1 305 ? -15.399 -2.745 -3.623 1.00 87.12 305 ASP A C 1
ATOM 2365 O O . ASP A 1 305 ? -16.055 -2.306 -2.688 1.00 87.12 305 ASP A O 1
ATOM 2369 N N . SER A 1 306 ? -14.730 -1.937 -4.441 1.00 80.44 306 SER A N 1
ATOM 2370 C CA . SER A 1 306 ? -14.774 -0.478 -4.295 1.00 80.44 306 SER A CA 1
ATOM 2371 C C . SER A 1 306 ? -16.075 0.147 -4.807 1.00 80.44 306 SER A C 1
ATOM 2373 O O . SER A 1 306 ? -16.371 1.275 -4.432 1.00 80.44 306 SER A O 1
ATOM 2375 N N . HIS A 1 307 ? -16.850 -0.555 -5.642 1.00 81.56 307 HIS A N 1
ATOM 2376 C CA . HIS A 1 307 ? -18.158 -0.079 -6.109 1.00 81.56 307 HIS A CA 1
ATOM 2377 C C . HIS A 1 307 ? -19.253 -0.404 -5.096 1.00 81.56 307 HIS A C 1
ATOM 2379 O O . HIS A 1 307 ? -20.208 0.355 -4.951 1.00 81.56 307 HIS A O 1
ATOM 2385 N N . ASN A 1 308 ? -19.101 -1.516 -4.372 1.00 84.19 308 ASN A N 1
ATOM 2386 C CA . ASN A 1 308 ? -19.980 -1.884 -3.271 1.00 84.19 308 ASN A CA 1
ATOM 2387 C C . ASN A 1 308 ? -19.183 -2.342 -2.031 1.00 84.19 308 ASN A C 1
ATOM 2389 O O . ASN A 1 308 ? -19.161 -3.538 -1.711 1.00 84.19 308 ASN A O 1
ATOM 2393 N N . PRO A 1 309 ? -18.559 -1.395 -1.298 1.00 81.81 309 PRO A N 1
ATOM 2394 C CA . PRO A 1 309 ? -17.696 -1.701 -0.153 1.00 81.81 309 PRO A CA 1
ATOM 2395 C C . PRO A 1 309 ? -18.356 -2.580 0.914 1.00 81.81 309 PRO A C 1
ATOM 2397 O O . PRO A 1 309 ? -17.713 -3.452 1.500 1.00 81.81 309 PRO A O 1
ATOM 2400 N N . LEU A 1 310 ? -19.664 -2.423 1.127 1.00 88.12 310 LEU A N 1
ATOM 2401 C CA . LEU A 1 310 ? -20.403 -3.150 2.162 1.00 88.12 310 LEU A CA 1
ATOM 2402 C C . LEU A 1 310 ? -20.610 -4.631 1.842 1.00 88.12 310 LEU A C 1
ATOM 2404 O O . LEU A 1 310 ? -20.753 -5.441 2.760 1.00 88.12 310 LEU A O 1
ATOM 2408 N N . THR A 1 311 ? -20.576 -5.025 0.565 1.00 87.62 311 THR A N 1
ATOM 2409 C CA . THR A 1 311 ? -20.753 -6.434 0.170 1.00 87.62 311 THR A CA 1
ATOM 2410 C C . THR A 1 311 ? -19.672 -7.329 0.771 1.00 87.62 311 THR A C 1
ATOM 2412 O O . THR A 1 311 ? -19.964 -8.440 1.224 1.00 87.62 311 THR A O 1
ATOM 2415 N N . GLY A 1 312 ? -18.429 -6.842 0.828 1.00 85.38 312 GLY A N 1
ATOM 2416 C CA . GLY A 1 312 ? -17.335 -7.544 1.494 1.00 85.38 312 GLY A CA 1
ATOM 2417 C C . GLY A 1 312 ? -17.562 -7.653 3.003 1.00 85.38 312 GLY A C 1
ATOM 2418 O O . GLY A 1 312 ? -17.403 -8.731 3.582 1.00 85.38 312 GLY A O 1
ATOM 2419 N N . LEU A 1 313 ? -18.011 -6.561 3.627 1.00 88.50 313 LEU A N 1
ATOM 2420 C CA . LEU A 1 313 ? -18.233 -6.477 5.071 1.00 88.50 313 LEU A CA 1
ATOM 2421 C C . LEU A 1 313 ? -19.365 -7.397 5.563 1.00 88.50 313 LEU A C 1
ATOM 2423 O O . LEU A 1 313 ? -19.268 -7.968 6.649 1.00 88.50 313 LEU A O 1
ATOM 2427 N N . HIS A 1 314 ? -20.398 -7.632 4.746 1.00 91.25 314 HIS A N 1
ATOM 2428 C CA . HIS A 1 314 ? -21.466 -8.597 5.047 1.00 91.25 314 HIS A CA 1
ATOM 2429 C C . HIS A 1 314 ? -20.969 -10.042 5.207 1.00 91.25 314 HIS A C 1
ATOM 2431 O O . HIS A 1 314 ? -21.621 -10.859 5.866 1.00 91.25 314 HIS A O 1
ATOM 2437 N N . ARG A 1 315 ? -19.807 -10.388 4.640 1.00 93.19 315 ARG A N 1
ATOM 2438 C CA . ARG A 1 315 ? -19.208 -11.713 4.814 1.00 93.19 315 ARG A CA 1
ATOM 2439 C C . ARG A 1 315 ? -18.500 -11.769 6.163 1.00 93.19 315 ARG A C 1
ATOM 2441 O O . ARG A 1 315 ? -17.325 -11.446 6.268 1.00 93.19 315 ARG A O 1
ATOM 2448 N N . LEU A 1 316 ? -19.186 -12.222 7.209 1.00 94.06 316 LEU A N 1
ATOM 2449 C CA . LEU A 1 316 ? -18.629 -12.244 8.573 1.00 94.06 316 LEU A CA 1
ATOM 2450 C C . LEU A 1 316 ? -17.699 -13.439 8.875 1.00 94.06 316 LEU A C 1
ATOM 2452 O O . LEU A 1 316 ? -17.052 -13.463 9.924 1.00 94.06 316 LEU A O 1
ATOM 2456 N N . GLN A 1 317 ? -17.631 -14.439 7.989 1.00 94.31 317 GLN A N 1
ATOM 2457 C CA . GLN A 1 317 ? -16.828 -15.654 8.184 1.00 94.31 317 GLN A CA 1
ATOM 2458 C C . GLN A 1 317 ? -15.330 -15.330 8.297 1.00 94.31 317 GLN A C 1
ATOM 2460 O O . GLN A 1 317 ? -14.767 -14.712 7.404 1.00 94.31 317 GLN A O 1
ATOM 2465 N N . GLY A 1 318 ? -14.670 -15.750 9.377 1.00 93.69 318 GLY A N 1
ATOM 2466 C CA . GLY A 1 318 ? -13.250 -15.445 9.626 1.00 93.69 318 GLY A CA 1
ATOM 2467 C C . GLY A 1 318 ? -12.997 -14.131 10.380 1.00 93.69 318 GLY A C 1
ATOM 2468 O O . GLY A 1 318 ? -11.934 -13.977 10.976 1.00 93.69 318 GLY A O 1
ATOM 2469 N N . LEU A 1 319 ? -13.977 -13.218 10.464 1.00 95.94 319 LEU A N 1
ATOM 2470 C CA . LEU A 1 319 ? -13.918 -12.094 11.409 1.00 95.94 319 LEU A CA 1
ATOM 2471 C C . LEU A 1 319 ? -14.133 -12.625 12.825 1.00 95.94 319 LEU A C 1
ATOM 2473 O O . LEU A 1 319 ? -15.000 -13.477 13.016 1.00 95.94 319 LEU A O 1
ATOM 2477 N N . THR A 1 320 ? -13.412 -12.132 13.831 1.00 95.06 320 THR A N 1
ATOM 2478 C CA . THR A 1 320 ? -13.529 -12.616 15.221 1.00 95.06 320 THR A CA 1
ATOM 2479 C C . THR A 1 320 ? -13.629 -11.464 16.223 1.00 95.06 320 THR A C 1
ATOM 2481 O O . THR A 1 320 ? -13.348 -10.322 15.876 1.00 95.06 320 THR A O 1
ATOM 2484 N N . GLY A 1 321 ? -14.089 -11.750 17.448 1.00 95.69 321 GLY A N 1
ATOM 2485 C CA . GLY A 1 321 ? -14.092 -10.803 18.573 1.00 95.69 321 GLY A CA 1
ATOM 2486 C C . GLY A 1 321 ? -14.611 -9.398 18.239 1.00 95.69 321 GLY A C 1
ATOM 2487 O O . GLY A 1 321 ? -15.693 -9.245 17.663 1.00 95.69 321 GLY A O 1
ATOM 2488 N N . ALA A 1 322 ? -13.812 -8.388 18.596 1.00 96.06 322 ALA A N 1
ATOM 2489 C CA . ALA A 1 322 ? -14.123 -6.975 18.384 1.00 96.06 322 ALA A CA 1
ATOM 2490 C C . ALA A 1 322 ? -14.263 -6.622 16.896 1.00 96.06 322 ALA A C 1
ATOM 2492 O O . ALA A 1 322 ? -15.152 -5.856 16.539 1.00 96.06 322 ALA A O 1
ATOM 2493 N N . HIS A 1 323 ? -13.473 -7.250 16.022 1.00 96.88 323 HIS A N 1
ATOM 2494 C CA . HIS A 1 323 ? -13.555 -7.034 14.579 1.00 96.88 323 HIS A CA 1
ATOM 2495 C C . HIS A 1 323 ? -14.934 -7.428 14.023 1.00 96.88 323 HIS A C 1
ATOM 2497 O O . HIS A 1 323 ? -15.586 -6.646 13.332 1.00 96.88 323 HIS A O 1
ATOM 2503 N N . ARG A 1 324 ? -15.450 -8.609 14.394 1.00 96.81 324 ARG A N 1
ATOM 2504 C CA . ARG A 1 324 ? -16.800 -9.037 13.979 1.00 96.81 324 ARG A CA 1
ATOM 2505 C C . ARG A 1 324 ? -17.892 -8.134 14.556 1.00 96.81 324 ARG A C 1
ATOM 2507 O O . ARG A 1 324 ? -18.882 -7.871 13.877 1.00 96.81 324 ARG A O 1
ATOM 2514 N N . HIS A 1 325 ? -17.743 -7.713 15.812 1.00 96.56 325 HIS A N 1
ATOM 2515 C CA . HIS A 1 325 ? -18.706 -6.826 16.461 1.00 96.56 325 HIS A CA 1
ATOM 2516 C C . HIS A 1 325 ? -18.772 -5.465 15.758 1.00 96.56 325 HIS A C 1
ATOM 2518 O O . HIS A 1 325 ? -19.865 -5.017 15.420 1.00 96.56 325 HIS A O 1
ATOM 2524 N N . MET A 1 326 ? -17.616 -4.867 15.457 1.00 95.75 326 MET A N 1
ATOM 2525 C CA . MET A 1 326 ? -17.533 -3.579 14.770 1.00 95.75 326 MET A CA 1
ATOM 2526 C C . MET A 1 326 ? -18.144 -3.638 13.366 1.00 95.75 326 MET A C 1
ATOM 2528 O O . MET A 1 326 ? -18.952 -2.785 13.011 1.00 95.75 326 MET A O 1
ATOM 2532 N N . ALA A 1 327 ? -17.842 -4.695 12.603 1.00 95.31 327 ALA A N 1
ATOM 2533 C CA . ALA A 1 327 ? -18.439 -4.910 11.287 1.00 95.31 327 ALA A CA 1
ATOM 2534 C C . ALA A 1 327 ? -19.976 -4.967 11.343 1.00 95.31 327 ALA A C 1
ATOM 2536 O O . ALA A 1 327 ? -20.645 -4.340 10.528 1.00 95.31 327 ALA A O 1
ATOM 2537 N N . ARG A 1 328 ? -20.553 -5.681 12.322 1.00 95.50 328 ARG A N 1
ATOM 2538 C CA . ARG A 1 328 ? -22.015 -5.742 12.503 1.00 95.50 328 ARG A CA 1
ATOM 2539 C C . ARG A 1 328 ? -22.606 -4.384 12.854 1.00 95.50 328 ARG A C 1
ATOM 2541 O O . ARG A 1 328 ? -23.569 -3.981 12.218 1.00 95.50 328 ARG A O 1
ATOM 2548 N N . ARG A 1 329 ? -21.998 -3.682 13.815 1.00 93.50 329 ARG A N 1
ATOM 2549 C CA . ARG A 1 329 ? -22.456 -2.355 14.234 1.00 93.50 329 ARG A CA 1
ATOM 2550 C C . ARG A 1 329 ? -22.509 -1.394 13.047 1.00 93.50 329 ARG A C 1
ATOM 2552 O O . ARG A 1 329 ? -23.535 -0.760 12.846 1.00 93.50 329 ARG A O 1
ATOM 2559 N N . LEU A 1 330 ? -21.449 -1.341 12.236 1.00 92.31 330 LEU A N 1
ATOM 2560 C CA . LEU A 1 330 ? -21.413 -0.472 11.060 1.00 92.31 330 LEU A CA 1
ATOM 2561 C C . LEU A 1 330 ? -22.535 -0.806 10.063 1.00 92.31 330 LEU A C 1
ATOM 2563 O O . LEU A 1 330 ? -23.204 0.093 9.559 1.00 92.31 330 LEU A O 1
ATOM 2567 N N . LEU A 1 331 ? -22.769 -2.097 9.807 1.00 92.69 331 LEU A N 1
ATOM 2568 C CA . LEU A 1 331 ? -23.847 -2.549 8.923 1.00 92.69 331 LEU A CA 1
ATOM 2569 C C . LEU A 1 331 ? -25.240 -2.195 9.461 1.00 92.69 331 LEU A C 1
ATOM 2571 O O . LEU A 1 331 ? -26.131 -1.896 8.670 1.00 92.69 331 LEU A O 1
ATOM 2575 N N . ASP A 1 332 ? -25.437 -2.232 10.778 1.00 91.69 332 ASP A N 1
ATOM 2576 C CA . ASP A 1 332 ? -26.710 -1.872 11.402 1.00 91.69 332 ASP A CA 1
ATOM 2577 C C . ASP A 1 332 ? -26.953 -0.356 11.331 1.00 91.69 332 ASP A C 1
ATOM 2579 O O . ASP A 1 332 ? -28.031 0.056 10.907 1.00 91.69 332 ASP A O 1
ATOM 2583 N N . THR A 1 333 ? -25.942 0.475 11.618 1.00 86.94 333 THR A N 1
ATOM 2584 C CA . THR A 1 333 ? -26.033 1.943 11.493 1.00 86.94 333 THR A CA 1
ATOM 2585 C C . THR A 1 333 ? -26.377 2.381 10.066 1.00 86.94 333 THR A C 1
ATOM 2587 O O . THR A 1 333 ? -27.205 3.270 9.867 1.00 86.94 333 THR A O 1
ATOM 2590 N N . MET A 1 334 ? -25.797 1.733 9.052 1.00 82.88 334 MET A N 1
ATOM 2591 C CA . MET A 1 334 ? -26.075 2.062 7.648 1.00 82.88 334 MET A CA 1
ATOM 2592 C C . MET A 1 334 ? -27.453 1.604 7.157 1.00 82.88 334 MET A C 1
ATOM 2594 O O . MET A 1 334 ? -27.914 2.079 6.128 1.00 82.88 334 MET A O 1
ATOM 2598 N N . ARG A 1 335 ? -28.123 0.684 7.861 1.00 80.38 335 ARG A N 1
ATOM 2599 C CA . ARG A 1 335 ? -29.509 0.294 7.544 1.00 80.38 335 ARG A CA 1
ATOM 2600 C C . ARG A 1 335 ? -30.536 1.272 8.097 1.00 80.38 335 ARG A C 1
ATOM 2602 O O . ARG A 1 335 ? -31.661 1.298 7.610 1.00 80.38 335 ARG A O 1
ATOM 2609 N N . THR A 1 336 ? -30.172 1.999 9.147 1.00 73.25 336 THR A N 1
ATOM 2610 C CA . THR A 1 336 ? -31.050 2.945 9.843 1.00 73.25 336 THR A CA 1
ATOM 2611 C C . THR A 1 336 ? -30.875 4.393 9.383 1.00 73.25 336 THR A C 1
ATOM 2613 O O . THR A 1 336 ? -31.639 5.242 9.834 1.00 73.25 336 THR A O 1
ATOM 2616 N N . SER A 1 337 ? -29.874 4.668 8.539 1.00 60.53 337 SER A N 1
ATOM 2617 C CA . SER A 1 337 ? -29.560 5.992 7.976 1.00 60.53 337 SER A CA 1
ATOM 2618 C C . SER A 1 337 ? -30.206 6.175 6.607 1.00 60.53 337 SER A C 1
ATOM 2620 O O . SER A 1 337 ? -30.672 7.296 6.321 1.00 60.53 337 SER A O 1
#

Foldseek 3Di:
DDDDDDDDFQAFDPDPDDDDPDDPPPPPDALDLCLLVCLLQPVQLVLLVPVWQADSVRSNVQSLQLQLQLLLLLQDDPLLLLLLLLLCLLPQCVAPPPPDHSSLLSSLCLRRVLTCVVVCVLQVGDDPVSSSVSSNSNSSSSVSSNSVSVVHGRDRSDDNLSPCLCVVQVLLSQQSSQSSVCSNVLVQKDWADGDDDPDADDQDDPVLEDEQDCRPPDPPDRQGAQNRLGYYPVRSVLLCCLLVDDDPDAREDEAQTLSSQHSRSNSSSSSSSNCQSSQHWYAHLAWTTGSTMIGGQGIDGFRGDRVCRLVSLVPLHSNDDPNSVVSVVVVVVVVVD